Protein AF-A0A167Z6C6-F1 (afdb_monomer_lite)

Organism: NCBI:txid392613

Radius of gyration: 31.46 Å; chains: 1; bounding box: 76×78×88 Å

Sequence (261 aa):
MAAATSSPNNLHLHNVHALATRIVSPSSPRDNHDFSFTPFLSKNYSFGLARDVPVCNAYREGHCPLGPLCPDRHPTPSRIATATSPAIAPSSTHGTLVCKHYLKGLCKKGIKCEYLHEYNLRRMPECQSFARSNYCANGDECLYQHIPFDAKIPPCEHYERGFCPLGPNCAKKHVRKTLCPFYLAGFCPEGPKCTKAHPRFPPDEKMERPRKKSEKTEEEREAELARIREEQEKEKERERQWRSQNRRGGDFVKRFGPRKF

Structure (mmCIF, N/CA/C/O backbone):
data_AF-A0A167Z6C6-F1
#
_entry.id   AF-A0A167Z6C6-F1
#
loop_
_atom_site.group_PDB
_atom_site.id
_atom_site.type_symbol
_atom_site.label_atom_id
_atom_site.label_alt_id
_atom_site.label_comp_id
_atom_site.label_asym_id
_atom_site.label_entity_id
_atom_site.label_seq_id
_atom_site.pdbx_PDB_ins_code
_atom_site.Cartn_x
_atom_site.Cartn_y
_atom_site.Cartn_z
_atom_site.occupancy
_atom_site.B_iso_or_equiv
_atom_site.auth_seq_id
_atom_site.auth_comp_id
_atom_site.auth_asym_id
_atom_site.auth_atom_id
_atom_site.pdbx_PDB_model_num
ATOM 1 N N . MET A 1 1 ? -48.348 -64.769 -3.344 1.00 40.09 1 MET A N 1
ATOM 2 C CA . MET A 1 1 ? -47.469 -63.635 -3.702 1.00 40.09 1 MET A CA 1
ATOM 3 C C . MET A 1 1 ? -47.142 -62.901 -2.414 1.00 40.09 1 MET A C 1
ATOM 5 O O . MET A 1 1 ? -48.064 -62.497 -1.720 1.00 40.09 1 MET A O 1
ATOM 9 N N . ALA A 1 2 ? -45.869 -62.899 -2.018 1.00 35.19 2 ALA A N 1
ATOM 10 C CA . ALA A 1 2 ? -45.425 -62.503 -0.685 1.00 35.19 2 ALA A CA 1
ATOM 11 C C . ALA A 1 2 ? -45.505 -60.981 -0.489 1.00 35.19 2 ALA A C 1
ATOM 13 O O . ALA A 1 2 ? -44.872 -60.229 -1.226 1.00 35.19 2 ALA A O 1
ATOM 14 N N . ALA A 1 3 ? -46.269 -60.542 0.513 1.00 32.84 3 ALA A N 1
ATOM 15 C CA . ALA A 1 3 ? -46.248 -59.173 1.008 1.00 32.84 3 ALA A CA 1
ATOM 16 C C . ALA A 1 3 ? -45.138 -59.057 2.063 1.00 32.84 3 ALA A C 1
ATOM 18 O O . ALA A 1 3 ? -45.182 -59.725 3.095 1.00 32.84 3 ALA A O 1
ATOM 19 N N . ALA A 1 4 ? -44.120 -58.245 1.780 1.00 39.22 4 ALA A N 1
ATOM 20 C CA . ALA A 1 4 ? -43.042 -57.956 2.713 1.00 39.22 4 ALA A CA 1
ATOM 21 C C . ALA A 1 4 ? -43.569 -57.072 3.854 1.00 39.22 4 ALA A C 1
ATOM 23 O O . ALA A 1 4 ? -43.951 -55.922 3.645 1.00 39.22 4 ALA A O 1
ATOM 24 N N . THR A 1 5 ? -43.589 -57.613 5.068 1.00 42.22 5 THR A N 1
ATOM 25 C CA . THR A 1 5 ? -43.902 -56.878 6.294 1.00 42.22 5 THR A CA 1
ATOM 26 C C . THR A 1 5 ? -42.686 -56.045 6.704 1.00 42.22 5 THR A C 1
ATOM 28 O O . THR A 1 5 ? -41.688 -56.583 7.186 1.00 42.22 5 THR A O 1
ATOM 31 N N . SER A 1 6 ? -42.739 -54.730 6.498 1.00 42.81 6 SER A N 1
ATOM 32 C CA . SER A 1 6 ? -41.712 -53.792 6.959 1.00 42.81 6 SER A CA 1
ATOM 33 C C . SER A 1 6 ? -41.760 -53.646 8.483 1.00 42.81 6 SER A C 1
ATOM 35 O O . SER A 1 6 ? -42.751 -53.179 9.043 1.00 42.81 6 SER A O 1
ATOM 37 N N . SER A 1 7 ? -40.675 -54.050 9.140 1.00 43.62 7 SER A N 1
ATOM 38 C CA . SER A 1 7 ? -40.482 -53.994 10.591 1.00 43.62 7 SER A CA 1
ATOM 39 C C . SER A 1 7 ? -40.283 -52.539 11.079 1.00 43.62 7 SER A C 1
ATOM 41 O O . SER A 1 7 ? -39.507 -51.807 10.460 1.00 43.62 7 SER A O 1
ATOM 43 N N . PRO A 1 8 ? -40.924 -52.086 12.176 1.00 46.22 8 PRO A N 1
ATOM 44 C CA . PRO A 1 8 ? -40.985 -50.666 12.564 1.00 46.22 8 PRO A CA 1
ATOM 45 C C . PRO A 1 8 ? -39.711 -50.100 13.231 1.00 46.22 8 PRO A C 1
ATOM 47 O O . PRO A 1 8 ? -39.672 -48.925 13.590 1.00 46.22 8 PRO A O 1
ATOM 50 N N . ASN A 1 9 ? -38.639 -50.885 13.371 1.00 47.09 9 ASN A N 1
ATOM 51 C CA . ASN A 1 9 ? -37.475 -50.515 14.194 1.00 47.09 9 ASN A CA 1
ATOM 52 C C . ASN A 1 9 ? -36.357 -49.726 13.479 1.00 47.09 9 ASN A C 1
ATOM 54 O O . ASN A 1 9 ? -35.350 -49.403 14.106 1.00 47.09 9 ASN A O 1
ATOM 58 N N . ASN A 1 10 ? -36.500 -49.375 12.195 1.00 46.00 10 ASN A N 1
ATOM 59 C CA . ASN A 1 10 ? -35.423 -48.715 11.433 1.00 46.00 10 ASN A CA 1
ATOM 60 C C . ASN A 1 10 ? -35.426 -47.172 11.506 1.00 46.00 10 ASN A C 1
ATOM 62 O O . ASN A 1 10 ? -34.444 -46.527 11.151 1.00 46.00 10 ASN A O 1
ATOM 66 N N . LEU A 1 11 ? -36.495 -46.550 12.010 1.00 47.31 11 LEU A N 1
ATOM 67 C CA . LEU A 1 11 ? -36.613 -45.083 12.062 1.00 47.31 11 LEU A CA 1
ATOM 68 C C . LEU A 1 11 ? -35.750 -44.434 13.161 1.00 47.31 11 LEU A C 1
ATOM 70 O O . LEU A 1 11 ? -35.365 -43.274 13.032 1.00 47.31 11 LEU A O 1
ATOM 74 N N . HIS A 1 12 ? -35.411 -45.166 14.226 1.00 50.81 12 HIS A N 1
ATOM 75 C CA . HIS A 1 12 ? -34.633 -44.621 15.346 1.00 50.81 12 HIS A CA 1
ATOM 76 C C . HIS A 1 12 ? -33.121 -44.563 15.059 1.00 50.81 12 HIS A C 1
ATOM 78 O O . HIS A 1 12 ? -32.469 -43.582 15.405 1.00 50.81 12 HIS A O 1
ATOM 84 N N . LEU A 1 13 ? -32.560 -45.567 14.377 1.00 50.66 13 LEU A N 1
ATOM 85 C CA . LEU A 1 13 ? -31.118 -45.658 14.089 1.00 50.66 13 LEU A CA 1
ATOM 86 C C . LEU A 1 13 ? -30.650 -44.661 13.016 1.00 50.66 13 LEU A C 1
ATOM 88 O O . LEU A 1 13 ? -29.586 -44.056 13.162 1.00 50.66 13 LEU A O 1
ATOM 92 N N . HIS A 1 14 ? -31.467 -44.413 11.986 1.00 56.22 14 HIS A N 1
ATOM 93 C CA . HIS A 1 14 ? -31.197 -43.372 10.985 1.00 56.22 14 HIS A CA 1
ATOM 94 C C . HIS A 1 14 ? -31.124 -41.967 11.597 1.00 56.22 14 HIS A C 1
ATOM 96 O O . HIS A 1 14 ? -30.369 -41.118 11.122 1.00 56.22 14 HIS A O 1
ATOM 102 N N . ASN A 1 15 ? -31.866 -41.738 12.680 1.00 66.38 15 ASN A N 1
ATOM 103 C CA . ASN A 1 15 ? -31.930 -40.450 13.352 1.00 66.38 15 ASN A CA 1
ATOM 104 C C . ASN A 1 15 ? -30.645 -40.164 14.147 1.00 66.38 15 ASN A C 1
ATOM 106 O O . ASN A 1 15 ? -30.116 -39.061 14.080 1.00 66.38 15 ASN A O 1
ATOM 110 N N . VAL A 1 16 ? -30.070 -41.174 14.811 1.00 75.50 16 VAL A N 1
ATOM 111 C CA . VAL A 1 16 ? -28.818 -41.022 15.578 1.00 75.50 16 VAL A CA 1
ATOM 112 C C . VAL A 1 16 ? -27.623 -40.758 14.661 1.00 75.50 16 VAL A C 1
ATOM 114 O O . VAL A 1 16 ? -26.806 -39.889 14.957 1.00 75.50 16 VAL A O 1
ATOM 117 N N . HIS A 1 17 ? -27.533 -41.453 13.521 1.00 75.31 17 HIS A N 1
ATOM 118 C CA . HIS A 1 17 ? -26.457 -41.225 12.551 1.00 75.31 17 HIS A CA 1
ATOM 119 C C . HIS A 1 17 ? -26.558 -39.839 11.897 1.00 75.31 17 HIS A C 1
ATOM 121 O O . HIS A 1 17 ? -25.546 -39.158 11.743 1.00 75.31 17 HIS A O 1
ATOM 127 N N . ALA A 1 18 ? -27.773 -39.389 11.562 1.00 73.06 18 ALA A N 1
ATOM 128 C CA . ALA A 1 18 ? -28.014 -38.038 11.057 1.00 73.06 18 ALA A CA 1
ATOM 129 C C . ALA A 1 18 ? -27.709 -36.956 12.109 1.00 73.06 18 ALA A C 1
ATOM 131 O O . ALA A 1 18 ? -27.146 -35.915 11.779 1.00 73.06 18 ALA A O 1
ATOM 132 N N . LEU A 1 19 ? -28.024 -37.201 13.385 1.00 72.12 19 LEU A N 1
ATOM 133 C CA . LEU A 1 19 ? -27.680 -36.289 14.477 1.00 72.12 19 LEU A CA 1
ATOM 134 C C . LEU A 1 19 ? -26.163 -36.220 14.689 1.00 72.12 19 LEU A C 1
ATOM 136 O O . LEU A 1 19 ? -25.606 -35.136 14.834 1.00 72.12 19 LEU A O 1
ATOM 140 N N . ALA A 1 20 ? -25.485 -37.369 14.675 1.00 76.00 20 ALA A N 1
ATOM 141 C CA . ALA A 1 20 ? -24.040 -37.457 14.843 1.00 76.00 20 ALA A CA 1
ATOM 142 C C . ALA A 1 20 ? -23.297 -36.750 13.701 1.00 76.00 20 ALA A C 1
ATOM 144 O O . ALA A 1 20 ? -22.381 -35.970 13.959 1.00 76.00 20 ALA A O 1
ATOM 145 N N . THR A 1 21 ? -23.725 -36.929 12.446 1.00 75.19 21 THR A N 1
ATOM 146 C CA . THR A 1 21 ? -23.164 -36.168 11.320 1.00 75.19 21 THR A CA 1
ATOM 147 C C . THR A 1 21 ? -23.462 -34.676 11.447 1.00 75.19 21 THR A C 1
ATOM 149 O O . THR A 1 21 ? -22.575 -33.874 11.168 1.00 75.19 21 THR A O 1
ATOM 152 N N . ARG A 1 22 ? -24.632 -34.273 11.958 1.00 69.56 22 ARG A N 1
ATOM 153 C CA . ARG A 1 22 ? -24.951 -32.864 12.258 1.00 69.56 22 ARG A CA 1
ATOM 154 C C . ARG A 1 22 ? -24.025 -32.244 13.310 1.00 69.56 22 ARG A C 1
ATOM 156 O O . ARG A 1 22 ? -23.626 -31.092 13.169 1.00 69.56 22 ARG A O 1
ATOM 163 N N . ILE A 1 23 ? -23.680 -33.008 14.347 1.00 71.06 23 ILE A N 1
ATOM 164 C CA . ILE A 1 23 ? -22.813 -32.573 15.452 1.00 71.06 23 ILE A CA 1
ATOM 165 C C . ILE A 1 23 ? -21.349 -32.468 15.002 1.00 71.06 23 ILE A C 1
ATOM 167 O O . ILE A 1 23 ? -20.661 -31.513 15.361 1.00 71.06 23 ILE A O 1
ATOM 171 N N . VAL A 1 24 ? -20.873 -33.433 14.212 1.00 81.00 24 VAL A N 1
ATOM 172 C CA . VAL A 1 24 ? -19.459 -33.532 13.815 1.00 81.00 24 VAL A CA 1
ATOM 173 C C . VAL A 1 24 ? -19.128 -32.654 12.600 1.00 81.00 24 VAL A C 1
ATOM 175 O O . VAL A 1 24 ? -17.993 -32.202 12.467 1.00 81.00 24 VAL A O 1
ATOM 178 N N . SER A 1 25 ? -20.097 -32.366 11.724 1.00 75.50 25 SER A N 1
ATOM 179 C CA . SER A 1 25 ? -19.852 -31.626 10.476 1.00 75.50 25 SER A CA 1
ATOM 180 C C . SER A 1 25 ? -19.812 -30.104 10.693 1.00 75.50 25 SER A C 1
ATOM 182 O O . SER A 1 25 ? -20.847 -29.507 10.999 1.00 75.50 25 SER A O 1
ATOM 184 N N . PRO A 1 26 ? -18.687 -29.413 10.412 1.00 61.84 26 PRO A N 1
ATOM 185 C CA . PRO A 1 26 ? -18.608 -27.946 10.479 1.00 61.84 26 PRO A CA 1
ATOM 186 C C . PRO A 1 26 ? -19.532 -27.235 9.472 1.00 61.84 26 PRO A C 1
ATOM 188 O O . PRO A 1 26 ? -19.875 -26.065 9.649 1.00 61.84 26 PRO A O 1
ATOM 191 N N . SER A 1 27 ? -19.913 -27.941 8.403 1.00 58.53 27 SER A N 1
ATOM 192 C CA . SER A 1 27 ? -20.727 -27.463 7.282 1.00 58.53 27 SER A CA 1
ATOM 193 C C . SER A 1 27 ? -22.230 -27.663 7.466 1.00 58.53 27 SER A C 1
ATOM 195 O O . SER A 1 27 ? -23.001 -27.085 6.699 1.00 58.53 27 SER A O 1
ATOM 197 N N . SER A 1 28 ? -22.665 -28.428 8.474 1.00 61.94 28 SER A N 1
ATOM 198 C CA . SER A 1 28 ? -24.091 -28.551 8.771 1.00 61.94 28 SER A CA 1
ATOM 199 C C . SER A 1 28 ? -24.672 -27.164 9.079 1.00 61.94 28 SER A C 1
ATOM 201 O O . SER A 1 28 ? -24.006 -26.366 9.759 1.00 61.94 28 SER A O 1
ATOM 203 N N . PRO A 1 29 ? -25.898 -26.841 8.621 1.00 60.38 29 PRO A N 1
ATOM 204 C CA . PRO A 1 29 ? -26.663 -25.747 9.199 1.00 60.38 29 PRO A CA 1
ATOM 205 C C . PRO A 1 29 ? -26.707 -26.002 10.706 1.00 60.38 29 PRO A C 1
ATOM 207 O O . PRO A 1 29 ? -27.170 -27.057 11.148 1.00 60.38 29 PRO A O 1
ATOM 210 N N . ARG A 1 30 ? -2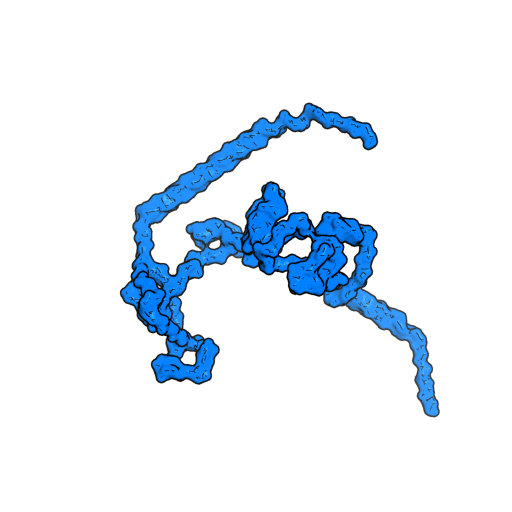6.089 -25.111 11.484 1.00 60.09 30 ARG A N 1
ATOM 211 C CA . ARG A 1 30 ? -26.249 -25.146 12.935 1.00 60.09 30 ARG A CA 1
ATOM 212 C C . ARG A 1 30 ? -27.684 -24.732 13.223 1.00 60.09 30 ARG A C 1
ATOM 214 O O . ARG A 1 30 ? -28.242 -23.948 12.460 1.00 60.09 30 ARG A O 1
ATOM 221 N N . ASP A 1 31 ? -28.280 -25.300 14.263 1.00 61.00 31 ASP A N 1
ATOM 222 C CA . ASP A 1 31 ? -29.630 -24.910 14.652 1.00 61.00 31 ASP A CA 1
ATOM 223 C C . ASP A 1 31 ? -29.676 -23.395 14.887 1.00 61.00 31 ASP A C 1
ATOM 225 O O . ASP A 1 31 ? -28.729 -22.820 15.432 1.00 61.00 31 ASP A O 1
ATOM 229 N N . ASN A 1 32 ? -30.772 -22.761 14.468 1.00 61.59 32 ASN A N 1
ATOM 230 C CA . ASN A 1 32 ? -31.070 -21.376 14.817 1.00 61.59 32 ASN A CA 1
ATOM 231 C C . ASN A 1 32 ? -31.206 -21.303 16.341 1.00 61.59 32 ASN A C 1
ATOM 233 O O . ASN A 1 32 ? -32.249 -21.639 16.903 1.00 61.59 32 ASN A O 1
ATOM 237 N N . HIS A 1 33 ? -30.126 -20.934 17.020 1.00 66.38 33 HIS A N 1
ATOM 238 C CA . HIS A 1 33 ? -30.120 -20.792 18.465 1.00 66.38 33 HIS A CA 1
ATOM 239 C C . HIS A 1 33 ? -30.613 -19.390 18.822 1.00 66.38 33 HIS A C 1
ATOM 241 O O . HIS A 1 33 ? -29.891 -18.407 18.649 1.00 66.38 33 HIS A O 1
ATOM 247 N N . ASP A 1 34 ? -31.839 -19.306 19.337 1.00 71.00 34 ASP A N 1
ATOM 248 C CA . ASP A 1 34 ? -32.356 -18.076 19.927 1.00 71.00 34 ASP A CA 1
ATOM 249 C C . ASP A 1 34 ? -31.874 -17.967 21.377 1.00 71.00 34 ASP A C 1
ATOM 251 O O . ASP A 1 34 ? -32.338 -18.674 22.275 1.00 71.00 34 ASP A O 1
ATOM 255 N N . PHE A 1 35 ? -30.863 -17.132 21.605 1.00 79.94 35 PHE A N 1
ATOM 256 C CA . PHE A 1 35 ? -30.371 -16.870 22.953 1.00 79.94 35 PHE A CA 1
ATOM 257 C C . PHE A 1 35 ? -31.141 -15.711 23.585 1.00 79.94 35 PHE A C 1
ATOM 259 O O . PHE A 1 35 ? -31.354 -14.682 22.958 1.00 79.94 35 PHE A O 1
ATOM 266 N N . SER A 1 36 ? -31.433 -15.801 24.884 1.00 86.12 36 SER A N 1
ATOM 267 C CA . SER A 1 36 ? -32.083 -14.722 25.654 1.00 86.12 36 SER A CA 1
ATOM 268 C C . SER A 1 36 ? -31.370 -13.355 25.543 1.00 86.12 36 SER A C 1
ATOM 270 O O . SER A 1 36 ? -31.993 -12.303 25.665 1.00 86.12 36 SER A O 1
ATOM 272 N N . PHE A 1 37 ? -30.064 -13.346 25.249 1.00 81.31 37 PHE A N 1
ATOM 273 C CA . PHE A 1 37 ? -29.277 -12.125 25.062 1.00 81.31 37 PHE A CA 1
ATOM 274 C C . PHE A 1 37 ? -29.231 -11.611 23.609 1.00 81.31 37 PHE A C 1
ATOM 276 O O . PHE A 1 37 ? -28.723 -10.509 23.388 1.00 81.31 37 PHE A O 1
ATOM 283 N N . THR A 1 38 ? -29.738 -12.349 22.610 1.00 75.69 38 THR A N 1
ATOM 284 C CA . THR A 1 38 ? -29.759 -11.883 21.208 1.00 75.69 38 THR A CA 1
ATOM 285 C C . THR A 1 38 ? -30.510 -10.559 21.038 1.00 75.69 38 THR A C 1
ATOM 287 O O . THR A 1 38 ? -29.957 -9.684 20.363 1.00 75.69 38 THR A O 1
ATOM 290 N N . PRO A 1 39 ? -31.665 -10.302 21.700 1.00 76.69 39 PRO A N 1
ATOM 291 C CA . PRO A 1 39 ? -32.376 -9.033 21.546 1.00 76.69 39 PRO A CA 1
ATOM 292 C C . PRO A 1 39 ? -31.614 -7.869 22.191 1.00 76.69 39 PRO A C 1
ATOM 294 O O . PRO A 1 39 ? -31.733 -6.719 21.776 1.00 76.69 39 PRO A O 1
ATOM 297 N N . PHE A 1 40 ? -30.804 -8.157 23.213 1.00 79.88 40 PHE A N 1
ATOM 298 C CA . PHE A 1 40 ? -29.953 -7.169 23.867 1.00 79.88 40 PHE A CA 1
ATOM 299 C C . PHE A 1 40 ? -28.749 -6.789 22.993 1.00 79.88 40 PHE A C 1
ATOM 301 O O . PHE A 1 40 ? -28.416 -5.607 22.886 1.00 79.88 40 PHE A O 1
ATOM 308 N N . LEU A 1 41 ? -28.111 -7.770 22.342 1.00 73.62 41 LEU A N 1
ATOM 309 C CA . LEU A 1 41 ? -26.975 -7.538 21.444 1.00 73.62 41 LEU A CA 1
ATOM 310 C C . LEU A 1 41 ? -27.378 -6.785 20.174 1.00 73.62 41 LEU A C 1
ATOM 312 O O . LEU A 1 41 ? -26.666 -5.867 19.761 1.00 73.62 41 LEU A O 1
ATOM 316 N N . SER A 1 42 ? -28.524 -7.128 19.585 1.00 70.06 42 SER A N 1
ATOM 317 C CA . SER A 1 42 ? -29.037 -6.437 18.401 1.00 70.06 42 SER A CA 1
ATOM 318 C C . SER A 1 42 ? -29.436 -4.995 18.720 1.00 70.06 42 SER A C 1
ATOM 320 O O . SER A 1 42 ? -29.060 -4.085 17.987 1.00 70.06 42 SER A O 1
ATOM 322 N N . LYS A 1 43 ? -30.111 -4.757 19.853 1.00 70.31 43 LYS A N 1
ATOM 323 C CA . LYS A 1 43 ? -30.588 -3.423 20.241 1.00 70.31 43 LYS A CA 1
ATOM 324 C C . LYS A 1 43 ? -29.472 -2.461 20.657 1.00 70.31 43 LYS A C 1
ATOM 326 O O . LYS A 1 43 ? -29.554 -1.279 20.338 1.00 70.31 43 LYS A O 1
ATOM 331 N N . ASN A 1 44 ? -28.458 -2.938 21.384 1.00 69.88 44 ASN A N 1
ATOM 332 C CA . ASN A 1 44 ? -27.428 -2.061 21.961 1.00 69.88 44 ASN A CA 1
ATOM 333 C C . ASN A 1 44 ? -26.140 -1.991 21.140 1.00 69.88 44 ASN A C 1
ATOM 335 O O . ASN A 1 44 ? -25.453 -0.971 21.171 1.00 69.88 44 ASN A O 1
ATOM 339 N N . TYR A 1 45 ? -25.792 -3.068 20.435 1.00 66.75 45 TYR A N 1
ATOM 340 C CA . TYR A 1 45 ? -24.514 -3.174 19.731 1.00 66.75 45 TYR A CA 1
ATOM 341 C C . TYR A 1 45 ? -24.673 -3.402 18.222 1.00 66.75 45 TYR A C 1
ATOM 343 O O . TYR A 1 45 ? -23.659 -3.457 17.525 1.00 66.75 45 TYR A O 1
ATOM 351 N N . SER A 1 46 ? -25.907 -3.536 17.714 1.00 65.25 46 SER A N 1
ATOM 352 C CA . SER A 1 46 ? -26.207 -3.879 16.314 1.00 65.25 46 SER A CA 1
ATOM 353 C C . SER A 1 46 ? -25.415 -5.100 15.820 1.00 65.25 46 SER A C 1
ATOM 355 O O . SER A 1 46 ? -25.054 -5.204 14.648 1.00 65.25 46 SER A O 1
ATOM 357 N N . PHE A 1 47 ? -25.111 -6.030 16.732 1.00 63.28 47 PHE A N 1
ATOM 358 C CA . PHE A 1 47 ? -24.407 -7.274 16.436 1.00 63.28 47 PHE A CA 1
ATOM 359 C C . PHE A 1 47 ? -25.434 -8.385 16.211 1.00 63.28 47 PHE A C 1
ATOM 361 O O . PHE A 1 47 ? -26.074 -8.848 17.154 1.00 63.28 47 PHE A O 1
ATOM 368 N N . GLY A 1 48 ? -25.579 -8.818 14.958 1.00 61.88 48 GLY A N 1
ATOM 369 C CA . GLY A 1 48 ? -26.302 -10.038 14.599 1.00 61.88 48 GLY A CA 1
ATOM 370 C C . GLY A 1 48 ? -25.349 -11.227 14.460 1.00 61.88 48 GLY A C 1
ATOM 371 O O . GLY A 1 48 ? -24.211 -11.068 14.009 1.00 61.88 48 GLY A O 1
ATOM 372 N N . LEU A 1 49 ? -25.804 -12.431 14.815 1.00 61.22 49 LEU A N 1
ATOM 373 C CA . LEU A 1 49 ? -25.083 -13.663 14.489 1.00 61.22 49 LEU A CA 1
ATOM 374 C C . LEU A 1 49 ? -25.078 -13.821 12.959 1.00 61.22 49 LEU A C 1
ATOM 376 O O . LEU A 1 49 ? -26.120 -13.816 12.310 1.00 61.22 49 LEU A O 1
ATOM 380 N N . ALA A 1 50 ? -23.886 -13.896 12.364 1.00 55.91 50 ALA A N 1
ATOM 381 C CA . ALA A 1 50 ? -23.645 -13.633 10.940 1.00 55.91 50 ALA A CA 1
ATOM 382 C C . ALA A 1 50 ? -24.246 -14.649 9.941 1.00 55.91 50 ALA A C 1
ATOM 384 O O . ALA A 1 50 ? -23.959 -14.547 8.748 1.00 55.91 50 ALA A O 1
ATOM 385 N N . ARG A 1 51 ? -25.030 -15.631 10.398 1.00 56.38 51 ARG A N 1
ATOM 386 C CA . ARG A 1 51 ? -25.487 -16.764 9.579 1.00 56.38 51 ARG A CA 1
ATOM 387 C C . ARG A 1 51 ? -27.000 -16.786 9.320 1.00 56.38 51 ARG A C 1
ATOM 389 O O . ARG A 1 51 ? -27.394 -17.350 8.306 1.00 56.38 51 ARG A O 1
ATOM 396 N N . ASP A 1 52 ? -27.795 -16.086 10.135 1.00 55.00 52 ASP A N 1
ATOM 397 C CA . ASP A 1 52 ? -29.265 -16.222 10.123 1.00 55.00 52 ASP A CA 1
ATOM 398 C C . ASP A 1 52 ? -29.991 -14.969 9.612 1.00 55.00 52 ASP A C 1
ATOM 400 O O . ASP A 1 52 ? -31.193 -14.995 9.363 1.00 55.00 52 ASP A O 1
ATOM 404 N N . VAL A 1 53 ? -29.263 -13.864 9.427 1.00 62.09 53 VAL A N 1
ATOM 405 C CA . VAL A 1 53 ? -29.850 -12.576 9.055 1.00 62.09 53 VAL A CA 1
ATOM 406 C C . VAL A 1 53 ? -29.530 -12.254 7.589 1.00 62.09 53 VAL A C 1
ATOM 408 O O . VAL A 1 53 ? -28.357 -12.012 7.265 1.00 62.09 53 VAL A O 1
ATOM 411 N N . PRO A 1 54 ? -30.532 -12.238 6.685 1.00 70.50 54 PRO A N 1
ATOM 412 C CA . PRO A 1 54 ? -30.320 -11.898 5.286 1.00 70.50 54 PRO A CA 1
ATOM 413 C C . PRO A 1 54 ? -29.794 -10.467 5.146 1.00 70.50 54 PRO A C 1
ATOM 415 O O . PRO A 1 54 ? -29.987 -9.602 6.002 1.00 70.50 54 PRO A O 1
ATOM 418 N N . VAL A 1 55 ? -29.082 -10.216 4.048 1.00 73.31 55 VAL A N 1
ATOM 419 C CA . VAL A 1 55 ? -28.621 -8.867 3.723 1.00 73.31 55 VAL A CA 1
ATOM 420 C C . VAL A 1 55 ? -29.835 -7.992 3.429 1.00 73.31 55 VAL A C 1
ATOM 422 O O . VAL A 1 55 ? -30.619 -8.328 2.544 1.00 73.31 55 VAL A O 1
ATOM 425 N N . CYS A 1 56 ? -29.959 -6.863 4.128 1.00 78.56 56 CYS A N 1
ATOM 426 C CA . CYS A 1 56 ? -31.063 -5.927 3.932 1.00 78.56 56 CYS A CA 1
ATOM 427 C C . CYS A 1 56 ? -31.134 -5.484 2.465 1.00 78.56 56 CYS A C 1
ATOM 429 O O . CYS A 1 56 ? -30.185 -4.891 1.939 1.00 78.56 56 CYS A O 1
ATOM 431 N N . ASN A 1 57 ? -32.269 -5.739 1.811 1.00 82.31 57 ASN A N 1
ATOM 432 C CA . ASN A 1 57 ? -32.486 -5.360 0.414 1.00 82.31 57 ASN A CA 1
ATOM 433 C C . ASN A 1 57 ? -32.455 -3.831 0.233 1.00 82.31 57 ASN A C 1
ATOM 435 O O . ASN A 1 57 ? -31.774 -3.345 -0.665 1.00 82.31 57 ASN A O 1
ATOM 439 N N . ALA A 1 58 ? -33.084 -3.073 1.139 1.00 79.19 58 ALA A N 1
ATOM 440 C CA . ALA A 1 58 ? -33.091 -1.607 1.096 1.00 79.19 58 ALA A CA 1
ATOM 441 C C . ALA A 1 58 ? -31.686 -1.007 1.294 1.00 79.19 58 ALA A C 1
ATOM 443 O O . ALA A 1 58 ? -31.298 -0.043 0.638 1.00 79.19 58 ALA A O 1
ATOM 444 N N . TYR A 1 59 ? -30.870 -1.614 2.161 1.00 73.56 59 TYR A N 1
ATOM 445 C CA . TYR A 1 59 ? -29.479 -1.195 2.331 1.00 73.56 59 TYR A CA 1
ATOM 446 C C . TYR A 1 59 ? -28.607 -1.562 1.127 1.00 73.56 59 TYR A C 1
ATOM 448 O O . TYR A 1 59 ? -27.737 -0.783 0.744 1.00 73.56 59 TYR A O 1
ATOM 456 N N . ARG A 1 60 ? -28.851 -2.721 0.498 1.00 78.19 60 ARG A N 1
ATOM 457 C CA . ARG A 1 60 ? -28.197 -3.107 -0.762 1.00 78.19 60 ARG A CA 1
ATOM 458 C C . ARG A 1 60 ? -28.489 -2.100 -1.879 1.00 78.19 60 ARG A C 1
ATOM 460 O O . ARG A 1 60 ? -27.615 -1.851 -2.701 1.00 78.19 60 ARG A O 1
ATOM 467 N N . GLU A 1 61 ? -29.685 -1.522 -1.884 1.00 80.25 61 GLU A N 1
ATOM 468 C CA . GLU A 1 61 ? -30.117 -0.487 -2.832 1.00 80.25 61 GLU A CA 1
ATOM 469 C C . GLU A 1 61 ? -29.586 0.919 -2.487 1.00 80.25 61 GLU A C 1
ATOM 471 O O . GLU A 1 61 ? -29.666 1.824 -3.314 1.00 80.25 61 GLU A O 1
ATOM 476 N N . GLY A 1 62 ? -28.954 1.092 -1.319 1.00 72.12 62 GLY A N 1
ATOM 477 C CA . GLY A 1 62 ? -28.126 2.257 -0.988 1.00 72.12 62 GLY A CA 1
ATOM 478 C C . GLY A 1 62 ? -28.496 2.970 0.311 1.00 72.12 62 GLY A C 1
ATOM 479 O O . GLY A 1 62 ? -27.640 3.634 0.897 1.00 72.12 62 GLY A O 1
ATOM 480 N N . HIS A 1 63 ? -29.727 2.824 0.808 1.00 80.12 63 HIS A N 1
ATOM 481 C CA . HIS A 1 63 ? -30.136 3.435 2.072 1.00 80.12 63 HIS A CA 1
ATOM 482 C C . HIS A 1 63 ? -31.286 2.671 2.727 1.00 80.12 63 HIS A C 1
ATOM 484 O O . HIS A 1 63 ? -32.342 2.471 2.136 1.00 80.12 63 HIS A O 1
ATOM 490 N N . CYS A 1 64 ? -31.094 2.291 3.989 1.00 79.25 64 CYS A N 1
ATOM 491 C CA . CYS A 1 64 ? -32.141 1.685 4.799 1.00 79.25 64 CYS A CA 1
ATOM 492 C C . CYS A 1 64 ? -32.678 2.719 5.804 1.00 79.25 64 CYS A C 1
ATOM 494 O O . CYS A 1 64 ? -31.888 3.218 6.613 1.00 79.25 64 CYS A O 1
ATOM 496 N N . PRO A 1 65 ? -33.995 3.005 5.814 1.00 80.75 65 PRO A N 1
ATOM 497 C CA . PRO A 1 65 ? -34.601 3.980 6.727 1.00 80.75 65 PRO A CA 1
ATOM 498 C C . PRO A 1 65 ? -34.530 3.545 8.200 1.00 80.75 65 PRO A C 1
ATOM 500 O O . PRO A 1 65 ? -34.612 4.379 9.095 1.00 80.75 65 PRO A O 1
ATOM 503 N N . LEU A 1 66 ? -34.337 2.245 8.460 1.00 74.94 66 LEU A N 1
ATOM 504 C CA . LEU A 1 66 ? -34.174 1.685 9.806 1.00 74.94 66 LEU A CA 1
ATOM 505 C C . LEU A 1 66 ? -32.735 1.821 10.340 1.00 74.94 66 LEU A C 1
ATOM 507 O O . LEU A 1 66 ? -32.491 1.585 11.524 1.00 74.94 66 LEU A O 1
ATOM 511 N N . GLY A 1 67 ? -31.772 2.209 9.494 1.00 66.94 67 GLY A N 1
ATOM 512 C CA . GLY A 1 67 ? -30.390 2.454 9.908 1.00 66.94 67 GLY A CA 1
ATOM 513 C C . GLY A 1 67 ? -29.760 1.263 10.658 1.00 66.94 67 GLY A C 1
ATOM 514 O O . GLY A 1 67 ? -29.983 0.117 10.278 1.00 66.94 67 GLY A O 1
ATOM 515 N N . PRO A 1 68 ? -28.971 1.482 11.724 1.00 62.25 68 PRO A N 1
ATOM 516 C CA . PRO A 1 68 ? -28.328 0.398 12.480 1.00 62.25 68 PRO A CA 1
ATOM 517 C C . PRO A 1 68 ? -29.301 -0.426 13.341 1.00 62.25 68 PRO A C 1
ATOM 519 O O . PRO A 1 68 ? -28.881 -1.397 13.965 1.00 62.25 68 PRO A O 1
ATOM 522 N N . LEU A 1 69 ? -30.580 -0.045 13.392 1.00 67.25 69 LEU A N 1
ATOM 523 C CA . LEU A 1 69 ? -31.644 -0.793 14.064 1.00 67.25 69 LEU A CA 1
ATOM 524 C C . LEU A 1 69 ? -32.381 -1.726 13.095 1.00 67.25 69 LEU A C 1
ATOM 526 O O . LEU A 1 69 ? -33.381 -2.336 13.471 1.00 67.25 69 LEU A O 1
ATOM 530 N N . CYS A 1 70 ? -31.925 -1.819 11.840 1.00 71.19 70 CYS A N 1
ATOM 531 C CA . CYS A 1 70 ? -32.504 -2.741 10.880 1.00 71.19 70 CYS A CA 1
ATOM 532 C C . CYS A 1 70 ? -32.341 -4.188 11.381 1.00 71.19 70 CYS A C 1
ATOM 534 O O . CYS A 1 70 ? -31.233 -4.568 11.769 1.00 71.19 70 CYS A O 1
ATOM 536 N N . PRO A 1 71 ? -33.422 -4.993 11.380 1.00 72.44 71 PRO A N 1
ATOM 537 C CA . PRO A 1 71 ? -33.343 -6.406 11.738 1.00 72.44 71 PRO A CA 1
ATOM 538 C C . PRO A 1 71 ? -32.489 -7.192 10.740 1.00 72.44 71 PRO A C 1
ATOM 540 O O . PRO A 1 71 ? -31.878 -8.182 11.127 1.00 72.44 71 PRO A O 1
ATOM 543 N N . ASP A 1 72 ? -32.422 -6.728 9.489 1.00 74.12 72 ASP A N 1
ATOM 544 C CA . ASP A 1 72 ? -31.613 -7.313 8.431 1.00 74.12 72 ASP A CA 1
ATOM 545 C C . ASP A 1 72 ? -30.170 -6.795 8.458 1.00 74.12 72 ASP A C 1
ATOM 547 O O . ASP A 1 72 ? -29.874 -5.652 8.820 1.00 74.12 72 ASP A O 1
ATOM 551 N N . ARG A 1 73 ? -29.233 -7.625 8.000 1.00 72.50 73 ARG A N 1
ATOM 552 C CA . ARG A 1 73 ? -27.809 -7.320 8.077 1.00 72.50 73 ARG A CA 1
ATOM 553 C C . ARG A 1 73 ? -27.447 -6.277 7.030 1.00 72.50 73 ARG A C 1
ATOM 555 O O . ARG A 1 73 ? -27.599 -6.498 5.831 1.00 72.50 73 ARG A O 1
ATOM 562 N N . HIS A 1 74 ? -26.860 -5.173 7.470 1.00 71.56 74 HIS A N 1
ATOM 563 C CA . HIS A 1 74 ? -26.175 -4.228 6.595 1.00 71.56 74 HIS A CA 1
ATOM 564 C C . HIS A 1 74 ? -24.741 -4.739 6.386 1.00 71.56 74 HIS A C 1
ATOM 566 O O . HIS A 1 74 ? -23.966 -4.757 7.345 1.00 71.56 74 HIS A O 1
ATOM 572 N N . PRO A 1 75 ? -24.357 -5.232 5.189 1.00 64.06 75 PRO A N 1
ATOM 573 C CA . PRO A 1 75 ? -22.983 -5.627 4.927 1.00 64.06 75 PRO A CA 1
ATOM 574 C C . PRO A 1 75 ? -22.152 -4.366 5.063 1.00 64.06 75 PRO A C 1
ATOM 576 O O . PRO A 1 75 ? -22.385 -3.427 4.311 1.00 64.06 75 PRO A O 1
ATOM 579 N N . THR A 1 76 ? -21.222 -4.333 6.016 1.00 55.72 76 THR A N 1
ATOM 580 C CA . THR A 1 76 ? -20.298 -3.215 6.190 1.00 55.72 76 THR A CA 1
ATOM 581 C C . THR A 1 76 ? -19.606 -2.988 4.851 1.00 55.72 76 THR A C 1
ATOM 583 O O . THR A 1 76 ? -18.794 -3.827 4.439 1.00 55.72 76 THR A O 1
ATOM 586 N N . PRO A 1 77 ? -19.950 -1.927 4.103 1.00 45.75 77 PRO A N 1
ATOM 587 C CA . PRO A 1 77 ? -19.377 -1.776 2.794 1.00 45.75 77 PRO A CA 1
ATOM 588 C C . PRO A 1 77 ? -17.950 -1.309 3.026 1.00 45.75 77 PRO A C 1
ATOM 590 O O . PRO A 1 77 ? -17.704 -0.204 3.499 1.00 45.75 77 PRO A O 1
ATOM 593 N N . SER A 1 78 ? -16.975 -2.121 2.622 1.00 47.03 78 SER A N 1
ATOM 594 C CA . SER A 1 78 ? -15.567 -1.714 2.597 1.00 47.03 78 SER A CA 1
ATOM 595 C C . SER A 1 78 ? -15.289 -0.552 1.616 1.00 47.03 78 SER A C 1
ATOM 597 O O . SER A 1 78 ? -14.121 -0.224 1.389 1.00 47.03 78 SER A O 1
ATOM 599 N N . ARG A 1 79 ? -16.344 0.027 1.016 1.00 46.34 79 ARG A N 1
ATOM 600 C CA . ARG A 1 79 ? -16.392 1.204 0.144 1.00 46.34 79 ARG A CA 1
ATOM 601 C C . ARG A 1 79 ? -17.771 1.887 0.213 1.00 46.34 79 ARG A C 1
ATOM 603 O O . ARG A 1 79 ? -18.594 1.604 -0.642 1.00 46.34 79 ARG A O 1
ATOM 610 N N . ILE A 1 80 ? -18.015 2.811 1.142 1.00 44.84 80 ILE A N 1
ATOM 611 C CA . ILE A 1 80 ? -18.876 3.984 0.876 1.00 44.84 80 ILE A CA 1
ATOM 612 C C . ILE A 1 80 ? -18.256 5.175 1.615 1.00 44.84 80 ILE A C 1
ATOM 614 O O . ILE A 1 80 ? -18.125 5.164 2.837 1.00 44.84 80 ILE A O 1
ATOM 618 N N . ALA A 1 81 ? -17.820 6.165 0.837 1.00 40.00 81 ALA A N 1
ATOM 619 C CA . ALA A 1 81 ? -17.141 7.385 1.271 1.00 40.00 81 ALA A CA 1
ATOM 620 C C . ALA A 1 81 ? -18.112 8.555 1.530 1.00 40.00 81 ALA A C 1
ATOM 622 O O . ALA A 1 81 ? -17.686 9.699 1.631 1.00 40.00 81 ALA A O 1
ATOM 623 N N . THR A 1 82 ? -19.416 8.307 1.615 1.00 40.41 82 THR A N 1
ATOM 624 C CA . THR A 1 82 ? -20.426 9.372 1.659 1.00 40.41 82 THR A CA 1
ATOM 625 C C . THR A 1 82 ? -21.648 8.921 2.451 1.00 40.41 82 THR A C 1
ATOM 627 O O . THR A 1 82 ? -22.653 8.509 1.881 1.00 40.41 82 THR A O 1
ATOM 630 N N . ALA A 1 83 ? -21.572 8.973 3.778 1.00 38.72 83 ALA A N 1
ATOM 631 C CA . ALA A 1 83 ? -22.766 9.006 4.614 1.00 38.72 83 ALA A CA 1
ATOM 632 C C . ALA A 1 83 ? -22.467 9.838 5.862 1.00 38.72 83 ALA A C 1
ATOM 634 O O . ALA A 1 83 ? -21.778 9.402 6.778 1.00 38.72 83 ALA A O 1
ATOM 635 N N . THR A 1 84 ? -22.998 11.053 5.883 1.00 39.09 84 THR A N 1
ATOM 636 C CA . THR A 1 84 ? -22.894 12.049 6.957 1.00 39.09 84 THR A CA 1
ATOM 637 C C . THR A 1 84 ? -23.756 11.685 8.180 1.00 39.09 84 THR A C 1
ATOM 639 O O . THR A 1 84 ? -24.275 12.566 8.858 1.00 39.09 84 THR A O 1
ATOM 642 N N . SER A 1 85 ? -23.941 10.392 8.471 1.00 45.53 85 SER A N 1
ATOM 643 C CA . SER A 1 85 ? -24.896 9.920 9.484 1.00 45.53 85 SER A CA 1
ATOM 644 C C . SER A 1 85 ? -24.172 9.376 10.722 1.00 45.53 85 SER A C 1
ATOM 646 O O . SER A 1 85 ? -23.410 8.412 10.604 1.00 45.53 85 SER A O 1
ATOM 648 N N . PRO A 1 86 ? -24.416 9.926 11.926 1.00 40.44 86 PRO A N 1
ATOM 649 C CA . PRO A 1 86 ? -23.808 9.461 13.164 1.00 40.44 86 PRO A CA 1
ATOM 650 C C . PRO A 1 86 ? -24.648 8.314 13.733 1.00 40.44 86 PRO A C 1
ATOM 652 O O . PRO A 1 86 ? -25.467 8.520 14.621 1.00 40.44 86 PRO A O 1
ATOM 655 N N . ALA A 1 87 ? -24.496 7.100 13.208 1.00 39.34 87 ALA A N 1
ATOM 656 C CA . ALA A 1 87 ? -25.241 5.956 13.730 1.00 39.34 87 ALA A CA 1
ATOM 657 C C . ALA A 1 87 ? -24.413 4.663 13.660 1.00 39.34 87 ALA A C 1
ATOM 659 O O . ALA A 1 87 ? -24.489 3.895 12.709 1.00 39.34 87 ALA A O 1
ATOM 660 N N . ILE A 1 88 ? -23.571 4.497 14.685 1.00 44.81 88 ILE A N 1
ATOM 661 C CA . ILE A 1 88 ? -23.257 3.242 15.391 1.00 44.81 88 ILE A CA 1
ATOM 662 C C . ILE A 1 88 ? -23.203 1.997 14.481 1.00 44.81 88 ILE A C 1
ATOM 664 O O . ILE A 1 88 ? -24.023 1.093 14.567 1.00 44.81 88 ILE A O 1
ATOM 668 N N . ALA A 1 89 ? -22.176 1.928 13.635 1.00 45.28 89 ALA A N 1
ATOM 669 C CA . ALA A 1 89 ? -21.569 0.656 13.256 1.00 45.28 89 ALA A CA 1
ATOM 670 C C . ALA A 1 89 ? -20.172 0.625 13.906 1.00 45.28 89 ALA A C 1
ATOM 672 O O . ALA A 1 89 ? -19.365 1.516 13.626 1.00 45.28 89 ALA A O 1
ATOM 673 N N . PRO A 1 90 ? -19.846 -0.348 14.776 1.00 45.03 90 PRO A N 1
ATOM 674 C CA . PRO A 1 90 ? -18.656 -0.296 15.635 1.00 45.03 90 PRO A CA 1
ATOM 675 C C . PRO A 1 90 ? -17.306 -0.503 14.919 1.00 45.03 90 PRO A C 1
ATOM 677 O O . PRO A 1 90 ? -16.283 -0.623 15.586 1.00 45.03 90 PRO A O 1
ATOM 680 N N . SER A 1 91 ? -17.257 -0.545 13.583 1.00 49.75 91 SER A N 1
ATOM 681 C CA . SER A 1 91 ? -16.026 -0.909 12.859 1.00 49.75 91 SER A CA 1
ATOM 682 C C . SER A 1 91 ? -15.841 -0.237 11.489 1.00 49.75 91 SER A C 1
ATOM 684 O O . SER A 1 91 ? -14.784 -0.357 10.880 1.00 49.75 91 SER A O 1
ATOM 686 N N . SER A 1 92 ? -16.808 0.551 11.007 1.00 55.88 92 SER A N 1
ATOM 687 C CA . SER A 1 92 ? -16.685 1.255 9.721 1.00 55.88 92 SER A CA 1
ATOM 688 C C . SER A 1 92 ? -16.011 2.622 9.884 1.00 55.88 92 SER A C 1
ATOM 690 O O . SER A 1 92 ? -16.541 3.640 9.446 1.00 55.88 92 SER A O 1
ATOM 692 N N . THR A 1 93 ? -14.847 2.691 10.528 1.00 56.19 93 THR A N 1
ATOM 693 C CA . THR A 1 93 ? -13.997 3.872 10.340 1.00 56.19 93 THR A CA 1
ATOM 694 C C . THR A 1 93 ? -13.486 3.813 8.901 1.00 56.19 93 THR A C 1
ATOM 696 O O . THR A 1 93 ? -12.818 2.858 8.514 1.00 56.19 93 THR A O 1
ATOM 699 N N . HIS A 1 94 ? -13.886 4.778 8.073 1.00 59.22 94 HIS A N 1
ATOM 700 C CA . HIS A 1 94 ? -13.794 4.767 6.603 1.00 59.22 94 HIS A CA 1
ATOM 701 C C . HIS A 1 94 ? -12.354 4.870 6.033 1.00 59.22 94 HIS A C 1
ATOM 703 O O . HIS A 1 94 ? -12.131 5.486 4.993 1.00 59.22 94 HIS A O 1
ATOM 709 N N . GLY A 1 95 ? -11.364 4.270 6.697 1.00 64.75 95 GLY A N 1
ATOM 710 C CA . GLY A 1 95 ? -9.957 4.273 6.308 1.00 64.75 95 GLY A CA 1
ATOM 711 C C . GLY A 1 95 ? -9.572 3.111 5.389 1.00 64.75 95 GLY A C 1
ATOM 712 O O . GLY A 1 95 ? -10.096 1.998 5.477 1.00 64.75 95 GLY A O 1
ATOM 713 N N . THR A 1 96 ? -8.598 3.353 4.512 1.00 81.81 96 THR A N 1
ATOM 714 C CA . THR A 1 96 ? -7.984 2.318 3.663 1.00 81.81 96 THR A CA 1
ATOM 715 C C . THR A 1 96 ? -7.039 1.403 4.441 1.00 81.81 96 THR A C 1
ATOM 717 O O . THR A 1 96 ? -6.876 0.246 4.057 1.00 81.81 96 THR A O 1
ATOM 720 N N . LEU A 1 97 ? -6.451 1.905 5.533 1.00 88.88 97 LEU A N 1
ATOM 721 C CA . LEU A 1 97 ? -5.449 1.221 6.350 1.00 88.88 97 LEU A CA 1
ATOM 722 C C . LEU A 1 97 ? -5.911 1.035 7.796 1.00 88.88 97 LEU A C 1
ATOM 724 O O . LEU A 1 97 ? -6.596 1.892 8.359 1.00 88.88 97 LEU A O 1
ATOM 728 N N . VAL A 1 98 ? -5.476 -0.065 8.409 1.00 90.38 98 VAL A N 1
ATOM 729 C CA . VAL A 1 98 ? -5.737 -0.394 9.816 1.00 90.38 98 VAL A CA 1
ATOM 730 C C . VAL A 1 98 ? -5.017 0.572 10.757 1.00 90.38 98 VAL A C 1
ATOM 732 O O . VAL A 1 98 ? -3.846 0.913 10.582 1.00 90.38 98 VAL A O 1
ATOM 735 N N . CYS A 1 99 ? -5.720 1.005 11.801 1.00 90.19 99 CYS A N 1
ATOM 736 C CA . CYS A 1 99 ? -5.182 1.888 12.824 1.00 90.19 99 CYS A CA 1
ATOM 737 C C . CYS A 1 99 ? -4.138 1.174 13.697 1.00 90.19 99 CYS A C 1
ATOM 739 O O . CYS A 1 99 ? -4.462 0.273 14.472 1.00 90.19 99 CYS A O 1
ATOM 741 N N . LYS A 1 100 ? -2.892 1.663 13.681 1.00 90.69 100 LYS A N 1
ATOM 742 C CA . LYS A 1 100 ? -1.799 1.153 14.532 1.00 90.69 100 LYS A CA 1
ATOM 743 C C . LYS A 1 100 ? -2.119 1.195 16.036 1.00 90.69 100 LYS A C 1
ATOM 745 O O . LYS A 1 100 ? -1.671 0.333 16.788 1.00 90.69 100 LYS A O 1
ATOM 750 N N . HIS A 1 101 ? -2.872 2.198 16.496 1.00 91.00 101 HIS A N 1
ATOM 751 C CA . HIS A 1 101 ? -3.224 2.351 17.916 1.00 91.00 101 HIS A CA 1
ATOM 752 C C . HIS A 1 101 ? -4.383 1.447 18.344 1.00 91.00 101 HIS A C 1
ATOM 754 O O . HIS A 1 101 ? -4.444 1.047 19.504 1.00 91.00 101 HIS A O 1
ATOM 760 N N . TYR A 1 102 ? -5.286 1.116 17.418 1.00 90.19 102 TYR A N 1
ATOM 761 C CA . TYR A 1 102 ? -6.401 0.200 17.662 1.00 90.19 102 TYR A CA 1
ATOM 762 C C . TYR A 1 102 ? -5.909 -1.224 17.905 1.00 90.19 102 TYR A C 1
ATOM 764 O O . TYR A 1 102 ? -6.338 -1.845 18.869 1.00 90.19 102 TYR A O 1
ATOM 772 N N . LEU A 1 103 ? -4.925 -1.683 17.123 1.00 89.38 103 LEU A N 1
ATOM 773 C CA . LEU A 1 103 ? -4.286 -2.992 17.316 1.00 89.38 103 LEU A CA 1
ATOM 774 C C . LEU A 1 103 ? -3.700 -3.172 18.725 1.00 89.38 103 LEU A C 1
ATOM 776 O O . LEU A 1 103 ? -3.577 -4.291 19.206 1.00 89.38 103 LEU A O 1
ATOM 780 N N . LYS A 1 104 ? -3.344 -2.067 19.390 1.00 89.69 104 LYS A N 1
ATOM 781 C CA . LYS A 1 104 ? -2.817 -2.051 20.761 1.00 89.69 104 LYS A CA 1
ATOM 782 C C . LYS A 1 104 ? -3.882 -1.760 21.827 1.00 89.69 104 LYS A C 1
ATOM 784 O O . LYS A 1 104 ? -3.539 -1.694 22.999 1.00 89.69 104 LYS A O 1
ATOM 789 N N . GLY A 1 105 ? -5.132 -1.495 21.442 1.00 89.69 105 GLY A N 1
ATOM 790 C CA . GLY A 1 105 ? -6.200 -1.070 22.356 1.00 89.69 105 GLY A CA 1
ATOM 791 C C . GLY A 1 105 ? -6.039 0.349 22.923 1.00 89.69 105 GLY A C 1
ATOM 792 O O . GLY A 1 105 ? -6.719 0.710 23.875 1.00 89.69 105 GLY A O 1
ATOM 793 N N . LEU A 1 106 ? -5.152 1.175 22.354 1.00 91.75 106 LEU A N 1
ATOM 794 C CA . LEU A 1 106 ? -4.796 2.507 22.877 1.00 91.75 106 LEU A CA 1
ATOM 795 C C . LEU A 1 106 ? -5.402 3.664 22.066 1.00 91.75 106 LEU A C 1
ATOM 797 O O . LEU A 1 106 ? -5.059 4.832 22.270 1.00 91.75 106 LEU A O 1
ATOM 801 N N . CYS A 1 107 ? -6.271 3.366 21.100 1.00 88.50 107 CYS A N 1
ATOM 802 C CA . CYS A 1 107 ? -6.849 4.389 20.239 1.00 88.50 107 CYS A CA 1
ATOM 803 C C . CYS A 1 107 ? -7.894 5.233 20.984 1.00 88.50 107 CYS A C 1
ATOM 805 O O . CYS A 1 107 ? -9.026 4.807 21.186 1.00 88.50 107 CYS A O 1
ATOM 807 N N . LYS A 1 108 ? -7.537 6.479 21.315 1.00 89.56 108 LYS A N 1
ATOM 808 C CA . LYS A 1 108 ? -8.448 7.449 21.951 1.00 89.56 108 LYS A CA 1
ATOM 809 C C . LYS A 1 108 ? -9.477 8.053 20.989 1.00 89.56 108 LYS A C 1
ATOM 811 O O . LYS A 1 108 ? -10.475 8.604 21.436 1.00 89.56 108 LYS A O 1
ATOM 816 N N . LYS A 1 109 ? -9.236 7.973 19.673 1.00 83.31 109 LYS A N 1
ATOM 817 C CA . LYS A 1 109 ? -10.116 8.569 18.650 1.00 83.31 109 LYS A CA 1
ATOM 818 C C . LYS A 1 109 ? -11.430 7.794 18.471 1.00 83.31 109 LYS A C 1
ATOM 820 O O . LYS A 1 109 ? -12.387 8.358 17.946 1.00 83.31 109 LYS A O 1
ATOM 825 N N . GLY A 1 110 ? -11.495 6.536 18.924 1.00 80.31 110 GLY A N 1
ATOM 826 C CA . GLY A 1 110 ? -12.707 5.715 18.874 1.00 80.31 110 GLY A CA 1
ATOM 827 C C . GLY A 1 110 ? -13.341 5.707 17.480 1.00 80.31 110 GLY A C 1
ATOM 828 O O . GLY A 1 110 ? -12.661 5.475 16.486 1.00 80.31 110 GLY A O 1
ATOM 829 N N . ILE A 1 111 ? -14.631 6.024 17.402 1.00 74.62 111 ILE A N 1
ATOM 830 C CA . ILE A 1 111 ? -15.410 6.038 16.152 1.00 74.62 111 ILE A CA 1
ATOM 831 C C . ILE A 1 111 ? -14.970 7.168 15.199 1.00 74.62 111 ILE A C 1
ATOM 833 O O . ILE A 1 111 ? -15.143 7.065 13.992 1.00 74.62 111 ILE A O 1
ATOM 837 N N . LYS A 1 112 ? -14.349 8.237 15.713 1.00 79.44 112 LYS A N 1
ATOM 838 C CA . LYS A 1 112 ? -13.868 9.377 14.910 1.00 79.44 112 LYS A CA 1
ATOM 839 C C . LYS A 1 112 ? -12.453 9.158 14.359 1.00 79.44 112 LYS A C 1
ATOM 841 O O . LYS A 1 112 ? -11.792 10.111 13.955 1.00 79.44 112 LYS A O 1
ATOM 846 N N . CYS A 1 113 ? -11.930 7.935 14.421 1.00 84.06 113 CYS A N 1
ATOM 847 C CA . CYS A 1 113 ? -10.609 7.638 13.888 1.00 84.06 113 CYS A CA 1
ATOM 848 C C . CYS A 1 113 ? -10.655 7.577 12.357 1.00 84.06 113 CYS A C 1
ATOM 850 O O . CYS A 1 113 ? -11.516 6.922 11.784 1.00 84.06 113 CYS A O 1
ATOM 852 N N . GLU A 1 114 ? -9.698 8.226 11.700 1.00 85.25 114 GLU A N 1
ATOM 853 C CA . GLU A 1 114 ? -9.546 8.205 10.234 1.00 85.25 114 GLU A CA 1
ATOM 854 C C . GLU A 1 114 ? -9.087 6.834 9.710 1.00 85.25 114 GLU A C 1
ATOM 856 O O . GLU A 1 114 ? -9.212 6.532 8.527 1.00 85.25 114 GLU A O 1
ATOM 861 N N . TYR A 1 115 ? -8.545 5.998 10.597 1.00 87.00 115 TYR A N 1
ATOM 862 C CA . TYR A 1 115 ? -7.992 4.688 10.279 1.00 87.00 115 TYR A CA 1
ATOM 863 C C . TYR A 1 115 ? -8.961 3.564 10.653 1.00 87.00 115 TYR A C 1
ATOM 865 O O . TYR A 1 115 ? -9.711 3.677 11.625 1.00 87.00 115 TYR A O 1
ATOM 873 N N . LEU A 1 116 ? -8.887 2.446 9.931 1.00 85.00 116 LEU A N 1
ATOM 874 C CA . LEU A 1 116 ? -9.778 1.298 10.086 1.00 85.00 116 LEU A CA 1
ATOM 875 C C . LEU A 1 116 ? -9.608 0.623 11.462 1.00 85.00 116 LEU A C 1
ATOM 877 O O . LEU A 1 116 ? -8.495 0.284 11.873 1.00 85.00 116 LEU A O 1
ATOM 881 N N . HIS A 1 117 ? -10.717 0.425 12.171 1.00 84.31 117 HIS A N 1
ATOM 882 C CA . HIS A 1 117 ? -10.820 -0.308 13.436 1.00 84.31 117 HIS A CA 1
ATOM 883 C C . HIS A 1 117 ? -11.380 -1.712 13.176 1.00 84.31 117 HIS A C 1
ATOM 885 O O . HIS A 1 117 ? -12.435 -2.101 13.675 1.00 84.31 117 HIS A O 1
ATOM 891 N N . GLU A 1 118 ? -10.660 -2.454 12.341 1.00 82.88 118 GLU A N 1
ATOM 892 C CA . GLU A 1 118 ? -10.936 -3.838 11.970 1.00 82.88 118 GLU A CA 1
ATOM 893 C C . GLU A 1 118 ? -9.595 -4.569 11.866 1.00 82.88 118 GLU A C 1
ATOM 895 O O . GLU A 1 118 ? -8.615 -4.015 11.356 1.00 82.88 118 GLU A O 1
ATOM 900 N N . TYR A 1 119 ? -9.530 -5.810 12.347 1.00 85.62 119 TYR A N 1
ATOM 901 C CA . TYR A 1 119 ? -8.337 -6.634 12.188 1.00 85.62 119 TYR A CA 1
ATOM 902 C C . TYR A 1 119 ? -8.316 -7.254 10.787 1.00 85.62 119 TYR A C 1
ATOM 904 O O . TYR A 1 119 ? -8.847 -8.339 10.559 1.00 85.62 119 TYR A O 1
ATOM 912 N N . ASN A 1 120 ? -7.712 -6.543 9.834 1.00 85.62 120 ASN A N 1
ATOM 913 C CA . ASN A 1 120 ? -7.622 -6.985 8.447 1.00 85.62 120 ASN A CA 1
ATOM 914 C C . ASN A 1 120 ? -6.168 -6.969 7.953 1.00 85.62 120 ASN A C 1
ATOM 916 O O . ASN A 1 120 ? -5.597 -5.909 7.696 1.00 85.62 120 ASN A O 1
ATOM 920 N N . LEU A 1 121 ? -5.577 -8.156 7.783 1.00 86.75 121 LEU A N 1
ATOM 921 C CA . LEU A 1 121 ? -4.171 -8.323 7.386 1.00 86.75 121 LEU A CA 1
ATOM 922 C C . LEU A 1 121 ? -3.850 -7.725 6.007 1.00 86.75 121 LEU A C 1
ATOM 924 O O . LEU A 1 121 ? -2.729 -7.293 5.766 1.00 86.75 121 LEU A O 1
ATOM 928 N N . ARG A 1 122 ? -4.831 -7.648 5.097 1.00 86.44 122 ARG A N 1
ATOM 929 C CA . ARG A 1 122 ? -4.623 -7.093 3.746 1.00 86.44 122 ARG A CA 1
ATOM 930 C C . ARG A 1 122 ? -4.528 -5.572 3.722 1.00 86.44 122 ARG A C 1
ATOM 932 O O . ARG A 1 122 ? -4.039 -5.010 2.751 1.00 86.44 122 ARG A O 1
ATOM 939 N N . ARG A 1 123 ? -5.057 -4.915 4.752 1.00 87.62 123 ARG A N 1
ATOM 940 C CA . ARG A 1 123 ? -5.087 -3.454 4.891 1.00 87.62 123 ARG A CA 1
ATOM 941 C C . ARG A 1 123 ? -4.114 -2.980 5.968 1.00 87.62 123 ARG A C 1
ATOM 943 O O . ARG A 1 123 ? -4.272 -1.887 6.514 1.00 87.62 123 ARG A O 1
ATOM 950 N N . MET A 1 124 ? -3.135 -3.811 6.316 1.00 90.94 124 MET A N 1
ATOM 951 C CA . MET A 1 124 ? -2.137 -3.445 7.305 1.00 90.94 124 MET A CA 1
ATOM 952 C C . MET A 1 124 ? -1.187 -2.383 6.732 1.00 90.94 124 MET A C 1
ATOM 954 O O . MET A 1 124 ? -0.783 -2.502 5.577 1.00 90.94 124 MET A O 1
ATOM 958 N N . PRO A 1 125 ? -0.806 -1.352 7.504 1.00 90.94 125 PRO A N 1
ATOM 959 C CA . PRO A 1 125 ? 0.216 -0.409 7.066 1.00 90.94 125 PRO A CA 1
ATOM 960 C C . PRO A 1 125 ? 1.578 -1.079 6.822 1.00 90.94 125 PRO A C 1
ATOM 962 O O . PRO A 1 125 ? 1.868 -2.169 7.325 1.00 90.94 125 PRO A O 1
ATOM 965 N N . GLU A 1 126 ? 2.427 -0.382 6.067 1.00 90.75 126 GLU A N 1
ATOM 966 C CA . GLU A 1 126 ? 3.798 -0.799 5.766 1.00 90.75 126 GLU A CA 1
ATOM 967 C C . GLU A 1 126 ? 4.661 -0.878 7.035 1.00 90.75 126 GLU A C 1
ATOM 969 O O . GLU A 1 126 ? 4.543 -0.074 7.968 1.00 90.75 126 GLU A O 1
ATOM 974 N N . CYS A 1 127 ? 5.567 -1.852 7.064 1.00 91.56 127 CYS A N 1
ATOM 975 C CA . CYS A 1 127 ? 6.541 -1.994 8.136 1.00 91.56 127 CYS A CA 1
ATOM 976 C C . CYS A 1 127 ? 7.616 -0.907 8.029 1.00 91.56 127 CYS A C 1
ATOM 978 O O . CYS A 1 127 ? 8.406 -0.902 7.087 1.00 91.56 127 CYS A O 1
ATOM 980 N N . GLN A 1 128 ? 7.712 -0.031 9.031 1.00 89.38 128 GLN A N 1
ATOM 981 C CA . GLN A 1 128 ? 8.698 1.058 9.038 1.00 89.38 128 GLN A CA 1
ATOM 982 C C . GLN A 1 128 ? 10.151 0.558 9.029 1.00 89.38 128 GLN A C 1
ATOM 984 O O . GLN A 1 128 ? 11.001 1.151 8.370 1.00 89.38 128 GLN A O 1
ATOM 989 N N . SER A 1 129 ? 10.449 -0.519 9.763 1.00 88.94 129 SER A N 1
ATOM 990 C CA . SER A 1 129 ? 11.796 -1.100 9.808 1.00 88.94 129 SER A CA 1
ATOM 991 C C . SER A 1 129 ? 12.180 -1.674 8.448 1.00 88.94 129 SER A C 1
ATOM 993 O O . SER A 1 129 ? 13.228 -1.336 7.912 1.00 88.94 129 SER A O 1
ATOM 995 N N . PHE A 1 130 ? 11.284 -2.450 7.836 1.00 90.62 130 PHE A N 1
ATOM 996 C CA . PHE A 1 130 ? 11.524 -3.023 6.516 1.00 90.62 130 PHE A CA 1
ATOM 997 C C . PHE A 1 130 ? 11.620 -1.945 5.429 1.00 90.62 130 PHE A C 1
ATOM 999 O O . PHE A 1 130 ? 12.525 -1.982 4.608 1.00 90.62 130 PHE A O 1
ATOM 1006 N N . ALA A 1 131 ? 10.763 -0.923 5.465 1.00 89.12 131 ALA A N 1
ATOM 1007 C CA . ALA A 1 131 ? 10.813 0.178 4.507 1.00 89.12 131 ALA A CA 1
ATOM 1008 C C . ALA A 1 131 ? 12.120 0.995 4.583 1.00 89.12 131 ALA A C 1
ATOM 1010 O O . ALA A 1 131 ? 12.539 1.559 3.575 1.00 89.12 131 ALA A O 1
ATOM 1011 N N . ARG A 1 132 ? 12.766 1.067 5.760 1.00 85.75 132 ARG A N 1
ATOM 1012 C CA . ARG A 1 132 ? 14.029 1.802 5.964 1.00 85.75 132 ARG A CA 1
ATOM 1013 C C . ARG A 1 132 ? 15.274 0.959 5.695 1.00 85.75 132 ARG A C 1
ATOM 1015 O O . ARG A 1 132 ? 16.167 1.421 4.998 1.00 85.75 132 ARG A O 1
ATOM 1022 N N . SER A 1 133 ? 15.360 -0.237 6.276 1.00 84.50 133 SER A N 1
ATOM 1023 C CA . SER A 1 133 ? 16.569 -1.076 6.246 1.00 84.50 133 SER A CA 1
ATOM 1024 C C . SER A 1 133 ? 16.442 -2.323 5.373 1.00 84.50 133 SER A C 1
ATOM 1026 O O . SER A 1 133 ? 17.362 -3.132 5.356 1.00 84.50 133 SER A O 1
ATOM 1028 N N . ASN A 1 134 ? 15.309 -2.517 4.683 1.00 86.25 134 ASN A N 1
ATOM 1029 C CA . ASN A 1 134 ? 14.977 -3.737 3.927 1.00 86.25 134 ASN A CA 1
ATOM 1030 C C . ASN A 1 134 ? 15.119 -5.027 4.763 1.00 86.25 134 ASN A C 1
ATOM 1032 O O . ASN A 1 134 ? 15.311 -6.122 4.247 1.00 86.25 134 ASN A O 1
ATOM 1036 N N . TYR A 1 135 ? 15.046 -4.868 6.086 1.00 89.25 135 TYR A N 1
ATOM 1037 C CA . TYR A 1 135 ? 15.239 -5.906 7.084 1.00 89.25 135 TYR A CA 1
ATOM 1038 C C . TYR A 1 135 ? 14.333 -5.612 8.276 1.00 89.25 135 TYR A C 1
ATOM 1040 O O . TYR A 1 135 ? 14.283 -4.480 8.768 1.00 89.25 135 TYR A O 1
ATOM 1048 N N . CYS A 1 136 ? 13.614 -6.631 8.739 1.00 91.38 136 CYS A N 1
ATOM 1049 C CA . CYS A 1 136 ? 12.776 -6.568 9.926 1.00 91.38 136 CYS A CA 1
ATOM 1050 C C . CYS A 1 136 ? 13.218 -7.653 10.907 1.00 91.38 136 CYS A C 1
ATOM 1052 O O . CYS A 1 136 ? 13.327 -8.813 10.524 1.00 91.38 136 CYS A O 1
ATOM 1054 N N . ALA A 1 137 ? 13.408 -7.295 12.179 1.00 90.31 137 ALA A N 1
ATOM 1055 C CA . ALA A 1 137 ? 13.774 -8.252 13.226 1.00 90.31 137 ALA A CA 1
ATOM 1056 C C . ALA A 1 137 ? 12.692 -9.319 13.477 1.00 90.31 137 ALA A C 1
ATOM 1058 O O . ALA A 1 137 ? 13.011 -10.412 13.925 1.00 90.31 137 ALA A O 1
ATOM 1059 N N . ASN A 1 138 ? 11.431 -9.010 13.158 1.00 88.25 138 ASN A N 1
ATOM 1060 C CA . ASN A 1 138 ? 10.318 -9.957 13.260 1.00 88.25 138 ASN A CA 1
ATOM 1061 C C . ASN A 1 138 ? 10.232 -10.905 12.046 1.00 88.25 138 ASN A C 1
ATOM 1063 O O . ASN A 1 138 ? 9.353 -11.759 12.017 1.00 88.25 138 ASN A O 1
ATOM 1067 N N . GLY A 1 139 ? 11.100 -10.738 11.037 1.00 87.31 139 GLY A N 1
ATOM 1068 C CA . GLY A 1 139 ? 11.125 -11.580 9.840 1.00 87.31 139 GLY A CA 1
ATOM 1069 C C . GLY A 1 139 ? 9.770 -11.651 9.132 1.00 87.31 139 GLY A C 1
ATOM 1070 O O . GLY A 1 139 ? 9.073 -10.644 9.008 1.00 87.31 139 GLY A O 1
ATOM 1071 N N . ASP A 1 140 ? 9.385 -12.848 8.699 1.00 84.12 140 ASP A N 1
ATOM 1072 C CA . ASP A 1 140 ? 8.146 -13.091 7.9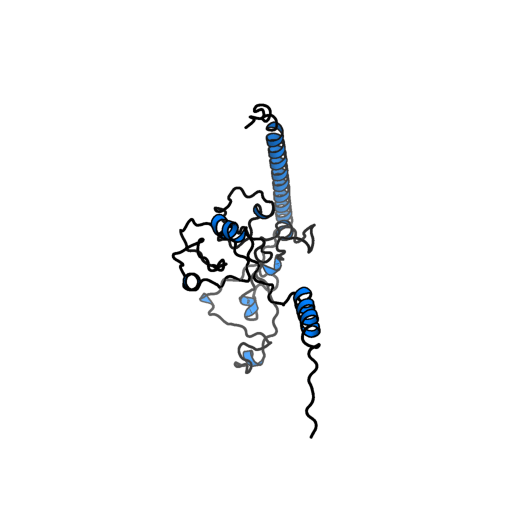46 1.00 84.12 140 ASP A CA 1
ATOM 1073 C C . ASP A 1 140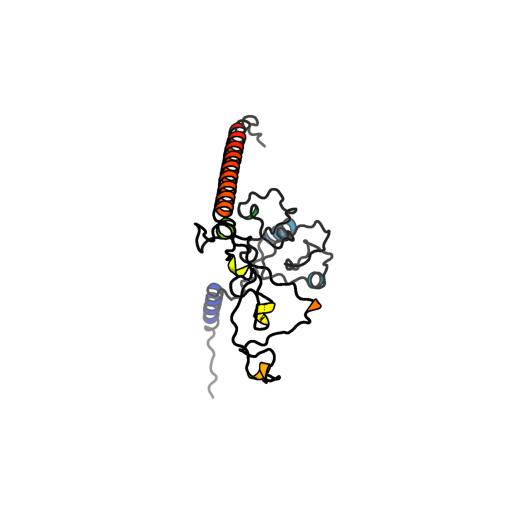 ? 6.880 -13.107 8.821 1.00 84.12 140 ASP A C 1
ATOM 1075 O O . ASP A 1 140 ? 5.767 -13.025 8.306 1.00 84.12 140 ASP A O 1
ATOM 1079 N N . GLU A 1 141 ? 7.030 -13.144 10.147 1.00 87.62 141 GLU A N 1
ATOM 1080 C CA . GLU A 1 141 ? 5.917 -13.094 11.109 1.00 87.62 141 GLU A CA 1
ATOM 1081 C C . GLU A 1 141 ? 5.513 -11.656 11.470 1.00 87.62 141 GLU A C 1
ATOM 1083 O O . GLU A 1 141 ? 4.672 -11.411 12.342 1.00 87.62 141 GLU A O 1
ATOM 1088 N N . CYS A 1 142 ? 6.112 -10.663 10.811 1.00 90.75 142 CYS A N 1
ATOM 1089 C CA . CYS A 1 142 ? 5.751 -9.276 11.020 1.00 90.75 142 CYS A CA 1
ATOM 1090 C C . CYS A 1 142 ? 4.298 -9.029 10.595 1.00 90.75 142 CYS A C 1
ATOM 1092 O O . CYS A 1 142 ? 3.918 -9.243 9.448 1.00 90.75 142 CYS A O 1
ATOM 1094 N N . LEU A 1 143 ? 3.492 -8.495 11.518 1.00 89.31 143 LEU A N 1
ATOM 1095 C CA . LEU A 1 143 ? 2.099 -8.149 11.238 1.00 89.31 143 LEU A CA 1
ATOM 1096 C C . LEU A 1 143 ? 1.972 -7.126 10.095 1.00 89.31 143 LEU A C 1
ATOM 1098 O O . LEU A 1 143 ? 0.988 -7.156 9.364 1.00 89.31 143 LEU A O 1
ATOM 1102 N N . TYR A 1 144 ? 2.952 -6.226 9.963 1.00 91.06 144 TYR A N 1
ATOM 1103 C CA . TYR A 1 144 ? 2.985 -5.136 8.985 1.00 91.06 144 TYR A CA 1
ATOM 1104 C C . TYR A 1 144 ? 3.468 -5.586 7.608 1.00 91.06 144 TYR A C 1
ATOM 1106 O O . TYR A 1 144 ? 4.275 -6.501 7.481 1.00 91.06 144 TYR A O 1
ATOM 1114 N N . GLN A 1 145 ? 3.048 -4.871 6.564 1.00 90.62 145 GLN A N 1
ATOM 1115 C CA . GLN A 1 145 ? 3.370 -5.270 5.200 1.00 90.62 145 GLN A CA 1
ATOM 1116 C C . GLN A 1 145 ? 4.841 -4.999 4.845 1.00 90.62 145 GLN A C 1
ATOM 1118 O O . GLN A 1 145 ? 5.336 -3.876 4.978 1.00 90.62 145 GLN A O 1
ATOM 1123 N N . HIS A 1 146 ? 5.533 -6.031 4.362 1.00 91.19 146 HIS A N 1
ATOM 1124 C CA . HIS A 1 146 ? 6.888 -5.950 3.818 1.00 91.19 146 HIS A CA 1
ATOM 1125 C C . HIS A 1 146 ? 6.830 -5.695 2.311 1.00 91.19 146 HIS A C 1
ATOM 1127 O O . HIS A 1 146 ? 6.550 -6.598 1.526 1.00 91.19 146 HIS A O 1
ATOM 1133 N N . ILE A 1 147 ? 7.060 -4.442 1.907 1.00 89.25 147 ILE A N 1
ATOM 1134 C CA . ILE A 1 147 ? 7.147 -4.044 0.497 1.00 89.25 147 ILE A CA 1
ATOM 1135 C C . ILE A 1 147 ? 8.613 -3.740 0.184 1.00 89.25 147 ILE A C 1
ATOM 1137 O O . ILE A 1 147 ? 9.161 -2.791 0.749 1.00 89.25 147 ILE A O 1
ATOM 1141 N N . PRO A 1 148 ? 9.274 -4.525 -0.683 1.00 84.06 148 PRO A N 1
ATOM 1142 C CA . PRO A 1 148 ? 10.659 -4.259 -1.041 1.00 84.06 148 PRO A CA 1
ATOM 1143 C C . PRO A 1 148 ? 10.751 -2.959 -1.842 1.00 84.06 148 PRO A C 1
ATOM 1145 O O . PRO A 1 148 ? 9.892 -2.661 -2.678 1.00 84.06 148 PRO A O 1
ATOM 1148 N N . PHE A 1 149 ? 11.822 -2.197 -1.624 1.00 81.00 149 PHE A N 1
ATOM 1149 C CA . PHE A 1 149 ? 12.026 -0.904 -2.286 1.00 81.00 149 PHE A CA 1
ATOM 1150 C C . PHE A 1 149 ? 11.970 -1.014 -3.822 1.00 81.00 149 PHE A C 1
ATOM 1152 O O . PHE A 1 149 ? 11.336 -0.196 -4.487 1.00 81.00 149 PHE A O 1
ATOM 1159 N N . ASP A 1 150 ? 12.517 -2.094 -4.385 1.00 79.19 150 ASP A N 1
ATOM 1160 C CA . ASP A 1 150 ? 12.524 -2.356 -5.831 1.00 79.19 150 ASP A CA 1
ATOM 1161 C C . ASP A 1 150 ? 11.140 -2.636 -6.436 1.00 79.19 150 ASP A C 1
ATOM 1163 O O . ASP A 1 150 ? 10.986 -2.633 -7.662 1.00 79.19 150 ASP A O 1
ATOM 1167 N N . ALA A 1 151 ? 10.130 -2.928 -5.614 1.00 81.62 151 ALA A N 1
ATOM 1168 C CA . ALA A 1 151 ? 8.745 -3.046 -6.066 1.00 81.62 151 ALA A CA 1
ATOM 1169 C C . ALA A 1 151 ? 8.032 -1.687 -6.110 1.00 81.62 151 ALA A C 1
ATOM 1171 O O . ALA A 1 151 ? 7.064 -1.537 -6.852 1.00 81.62 151 ALA A O 1
ATOM 1172 N N . LYS A 1 152 ? 8.519 -0.690 -5.359 1.00 82.12 152 LYS A N 1
ATOM 1173 C CA . LYS A 1 152 ? 7.957 0.668 -5.327 1.00 82.12 152 LYS A CA 1
ATOM 1174 C C . LYS A 1 152 ? 8.373 1.506 -6.538 1.00 82.12 152 LYS A C 1
ATOM 1176 O O . LYS A 1 152 ? 7.662 2.434 -6.916 1.00 82.12 152 LYS A O 1
ATOM 1181 N N . ILE A 1 153 ? 9.517 1.189 -7.145 1.00 86.12 153 ILE A N 1
ATOM 1182 C CA . ILE A 1 153 ? 10.026 1.899 -8.322 1.00 86.12 153 ILE A CA 1
ATOM 1183 C C . ILE A 1 153 ? 9.161 1.537 -9.543 1.00 86.12 153 ILE A C 1
ATOM 1185 O O . ILE A 1 153 ? 9.106 0.359 -9.914 1.00 86.12 153 ILE A O 1
ATOM 1189 N N . PRO A 1 154 ? 8.517 2.517 -10.207 1.00 86.38 154 PRO A N 1
ATOM 1190 C CA . PRO A 1 154 ? 7.710 2.245 -11.389 1.00 86.38 154 PRO A CA 1
ATOM 1191 C C . PRO A 1 154 ? 8.573 1.727 -12.555 1.00 86.38 154 PRO A C 1
ATOM 1193 O O . PRO A 1 154 ? 9.757 2.083 -12.664 1.00 86.38 154 PRO A O 1
ATOM 1196 N N . PRO A 1 155 ? 8.002 0.898 -13.449 1.00 87.75 155 PRO A N 1
ATOM 1197 C CA . PRO A 1 155 ? 8.700 0.446 -14.646 1.00 87.75 155 PRO A CA 1
ATOM 1198 C C . PRO A 1 155 ? 9.025 1.622 -15.579 1.00 87.75 155 PRO A C 1
ATOM 1200 O O . PRO A 1 155 ? 8.318 2.628 -15.633 1.00 87.75 155 PRO A O 1
ATOM 1203 N N . CYS A 1 156 ? 10.128 1.510 -16.313 1.00 88.06 156 CYS A N 1
ATOM 1204 C CA . CYS A 1 156 ? 10.566 2.530 -17.258 1.00 88.06 156 CYS A CA 1
ATOM 1205 C C . CYS A 1 156 ? 9.804 2.439 -18.581 1.00 88.06 156 CYS A C 1
ATOM 1207 O O . CYS A 1 156 ? 10.023 1.513 -19.357 1.00 88.06 156 CYS A O 1
ATOM 1209 N N . GLU A 1 157 ? 9.004 3.458 -18.884 1.00 86.50 157 GLU A N 1
ATOM 1210 C CA . GLU A 1 157 ? 8.240 3.566 -20.136 1.00 86.50 157 GLU A CA 1
ATOM 1211 C C . GLU A 1 157 ? 9.121 3.484 -21.396 1.00 86.50 157 GLU A C 1
ATOM 1213 O O . GLU A 1 157 ? 8.746 2.846 -22.377 1.00 86.50 157 GLU A O 1
ATOM 1218 N N . HIS A 1 158 ? 10.326 4.068 -21.378 1.00 85.38 158 HIS A N 1
ATOM 1219 C CA . HIS A 1 158 ? 11.254 3.973 -22.512 1.00 85.38 158 HIS A CA 1
ATOM 1220 C C . HIS A 1 158 ? 11.750 2.541 -22.715 1.00 85.38 158 HIS A C 1
ATOM 1222 O O . HIS A 1 158 ? 11.772 2.037 -23.834 1.00 85.38 158 HIS A O 1
ATOM 1228 N N . TYR A 1 159 ? 12.096 1.857 -21.623 1.00 87.12 159 TYR A N 1
ATOM 1229 C CA . TYR A 1 159 ? 12.557 0.476 -21.692 1.00 87.12 159 TYR A CA 1
ATOM 1230 C C . TYR A 1 159 ? 11.451 -0.486 -22.132 1.00 87.12 159 TYR A C 1
ATOM 1232 O O . TYR A 1 159 ? 11.728 -1.443 -22.848 1.00 87.12 159 TYR A O 1
ATOM 1240 N N . GLU A 1 160 ? 10.193 -0.215 -21.773 1.00 84.75 160 GLU A N 1
ATOM 1241 C CA . GLU A 1 160 ? 9.049 -1.004 -22.243 1.00 84.75 160 GLU A CA 1
ATOM 1242 C C . GLU A 1 160 ? 8.839 -0.923 -23.761 1.00 84.75 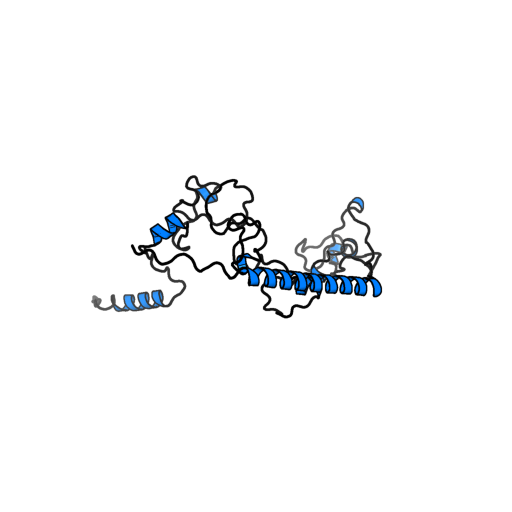160 GLU A C 1
ATOM 1244 O O . GLU A 1 160 ? 8.338 -1.879 -24.347 1.00 84.75 160 GLU A O 1
ATOM 1249 N N . ARG A 1 161 ? 9.286 0.160 -24.414 1.00 79.25 161 ARG A N 1
ATOM 1250 C CA . ARG A 1 161 ? 9.334 0.272 -25.885 1.00 79.25 161 ARG A CA 1
ATOM 1251 C C . ARG A 1 161 ? 10.490 -0.509 -26.519 1.00 79.25 161 ARG A C 1
ATOM 1253 O O . ARG A 1 161 ? 10.553 -0.623 -27.737 1.00 79.25 161 ARG A O 1
ATOM 1260 N N . GLY A 1 162 ? 11.393 -1.045 -25.702 1.00 80.44 162 GLY A N 1
ATOM 1261 C CA . GLY A 1 162 ? 12.545 -1.840 -26.118 1.00 80.44 162 GLY A CA 1
ATOM 1262 C C . GLY A 1 162 ? 13.890 -1.156 -25.880 1.00 80.44 162 GLY A C 1
ATOM 1263 O O . GLY A 1 162 ? 14.900 -1.851 -25.782 1.00 80.44 162 GLY A O 1
ATOM 1264 N N . PHE A 1 163 ? 13.933 0.173 -25.727 1.00 85.12 163 PHE A N 1
ATOM 1265 C CA . PHE A 1 163 ? 15.194 0.894 -25.546 1.00 85.12 163 PHE A CA 1
ATOM 1266 C C . PHE A 1 163 ? 15.072 2.103 -24.614 1.00 85.12 163 PHE A C 1
ATOM 1268 O O . PHE A 1 163 ? 14.282 3.017 -24.836 1.00 85.12 163 PHE A O 1
ATOM 1275 N N . CYS A 1 164 ? 15.928 2.139 -23.590 1.00 88.31 164 CYS A N 1
ATOM 1276 C CA . CYS A 1 164 ? 16.097 3.297 -22.720 1.00 88.31 164 CYS A CA 1
ATOM 1277 C C . CYS A 1 164 ? 17.485 3.914 -22.952 1.00 88.31 164 CYS A C 1
ATOM 1279 O O . CYS A 1 164 ? 18.478 3.210 -22.757 1.00 88.31 164 CYS A O 1
ATOM 1281 N N . PRO A 1 165 ? 17.585 5.218 -23.279 1.00 88.31 165 PRO A N 1
ATOM 1282 C CA . PRO A 1 165 ? 18.865 5.869 -23.577 1.00 88.31 165 PRO A CA 1
ATOM 1283 C C . PRO A 1 165 ? 19.809 5.933 -22.370 1.00 88.31 165 PRO A C 1
ATOM 1285 O O . PRO A 1 165 ? 21.014 6.077 -22.530 1.00 88.31 165 PRO A O 1
ATOM 1288 N N . LEU A 1 166 ? 19.273 5.820 -21.151 1.00 87.25 166 LEU A N 1
ATOM 1289 C CA . LEU A 1 166 ? 20.066 5.814 -19.922 1.00 87.25 166 LEU A CA 1
ATOM 1290 C C . LEU A 1 166 ? 20.579 4.426 -19.529 1.00 87.25 166 LEU A C 1
ATOM 1292 O O . LEU A 1 166 ? 21.391 4.322 -18.610 1.00 87.25 166 LEU A O 1
ATOM 1296 N N . GLY A 1 167 ? 20.096 3.366 -20.187 1.00 86.19 167 GLY A N 1
ATOM 1297 C CA . GLY A 1 167 ? 20.496 1.993 -19.895 1.00 86.19 167 GLY A CA 1
ATOM 1298 C C . GLY A 1 167 ? 20.399 1.652 -18.395 1.00 86.19 167 GLY A C 1
ATOM 1299 O O . GLY A 1 167 ? 19.390 1.972 -17.767 1.00 86.19 167 GLY A O 1
ATOM 1300 N N . PRO A 1 168 ? 21.414 1.013 -17.789 1.00 86.06 168 PRO A N 1
ATOM 1301 C CA . PRO A 1 168 ? 21.372 0.598 -16.381 1.00 86.06 168 PRO A CA 1
ATOM 1302 C C . PRO A 1 168 ? 21.288 1.772 -15.392 1.00 86.06 168 PRO A C 1
ATOM 1304 O O . PRO A 1 168 ? 20.859 1.585 -14.257 1.00 86.06 168 PRO A O 1
ATOM 1307 N N . ASN A 1 169 ? 21.619 2.988 -15.830 1.00 87.69 169 ASN A N 1
ATOM 1308 C CA . ASN A 1 169 ? 21.633 4.180 -14.985 1.00 87.69 169 ASN A CA 1
ATOM 1309 C C . ASN A 1 169 ? 20.269 4.886 -14.947 1.00 87.69 169 ASN A C 1
ATOM 1311 O O . ASN A 1 169 ? 20.178 6.028 -14.499 1.00 87.69 169 ASN A O 1
ATOM 1315 N N . CYS A 1 170 ? 19.200 4.265 -15.450 1.00 87.62 170 CYS A N 1
ATOM 1316 C CA . CYS A 1 170 ? 17.859 4.832 -15.370 1.00 87.62 170 CYS A CA 1
ATOM 1317 C C . CYS A 1 170 ? 17.327 4.799 -13.927 1.00 87.62 170 CYS A C 1
ATOM 1319 O O . CYS A 1 170 ? 17.481 3.808 -13.218 1.00 87.62 170 CYS A O 1
ATOM 1321 N N . ALA A 1 171 ? 16.658 5.871 -13.496 1.00 86.81 171 ALA A N 1
ATOM 1322 C CA . ALA A 1 171 ? 15.994 5.918 -12.192 1.00 86.81 171 ALA A CA 1
ATOM 1323 C C . ALA A 1 171 ? 14.765 4.989 -12.105 1.00 86.81 171 ALA A C 1
ATOM 1325 O O . ALA A 1 171 ? 14.400 4.551 -11.015 1.00 86.81 171 ALA A O 1
ATOM 1326 N N . LYS A 1 172 ? 14.119 4.698 -13.243 1.00 87.88 172 LYS A N 1
ATOM 1327 C CA . LYS A 1 172 ? 12.957 3.800 -13.341 1.00 87.88 172 LYS A CA 1
ATOM 1328 C C . LYS A 1 172 ? 13.414 2.345 -13.527 1.00 87.88 172 LYS A C 1
ATOM 1330 O O . LYS A 1 172 ? 14.483 2.080 -14.071 1.00 87.88 172 LYS A O 1
ATOM 1335 N N . LYS A 1 173 ? 12.583 1.380 -13.122 1.00 88.62 173 LYS A N 1
ATOM 1336 C CA . LYS A 1 173 ? 12.922 -0.052 -13.163 1.00 88.62 173 LYS A CA 1
ATOM 1337 C C . LYS A 1 173 ? 12.907 -0.600 -14.593 1.00 88.62 173 LYS A C 1
ATOM 1339 O O . LYS A 1 173 ? 11.925 -0.441 -15.315 1.00 88.62 173 LYS A O 1
ATOM 1344 N N . HIS A 1 174 ? 13.964 -1.301 -14.996 1.00 88.75 174 HIS A N 1
ATOM 1345 C CA . HIS A 1 174 ? 14.032 -2.001 -16.283 1.00 88.75 174 HIS A CA 1
ATOM 1346 C C . HIS A 1 174 ? 13.628 -3.468 -16.115 1.00 88.75 174 HIS A C 1
ATOM 1348 O O . HIS A 1 174 ? 14.330 -4.241 -15.468 1.00 88.75 174 HIS A O 1
ATOM 1354 N N . VAL A 1 175 ? 12.489 -3.860 -16.693 1.00 87.12 175 VAL A N 1
ATOM 1355 C CA . VAL A 1 175 ? 12.008 -5.250 -16.691 1.00 87.12 175 VAL A CA 1
ATOM 1356 C C . VAL A 1 175 ? 12.216 -5.835 -18.081 1.00 87.12 175 VAL A C 1
ATOM 1358 O O . VAL A 1 175 ? 11.541 -5.430 -19.026 1.00 87.12 175 VAL A O 1
ATOM 1361 N N . ARG A 1 176 ? 13.156 -6.778 -18.223 1.00 86.19 176 ARG A N 1
ATOM 1362 C CA . ARG A 1 176 ? 13.378 -7.491 -19.490 1.00 86.19 176 ARG A CA 1
ATOM 1363 C C . ARG A 1 176 ? 12.177 -8.377 -19.794 1.00 86.19 176 ARG A C 1
ATOM 1365 O O . ARG A 1 176 ? 11.874 -9.288 -19.031 1.00 86.19 176 ARG A O 1
ATOM 1372 N N . LYS A 1 177 ? 11.524 -8.121 -20.925 1.00 85.88 177 LYS A N 1
ATOM 1373 C CA . LYS A 1 177 ? 10.441 -8.950 -21.460 1.00 85.88 177 LYS A CA 1
ATOM 1374 C C . LYS A 1 177 ? 10.842 -9.448 -22.849 1.00 85.88 177 LYS A C 1
ATOM 1376 O O . LYS A 1 177 ? 11.468 -8.712 -23.609 1.00 85.88 177 LYS A O 1
ATOM 1381 N N . THR A 1 178 ? 10.499 -10.688 -23.185 1.00 87.94 178 THR A N 1
ATOM 1382 C CA . THR A 1 178 ? 10.693 -11.232 -24.535 1.00 87.94 178 THR A CA 1
ATOM 1383 C C . THR A 1 178 ? 9.581 -10.721 -25.447 1.00 87.94 178 THR A C 1
ATOM 1385 O O . THR A 1 178 ? 8.398 -10.962 -25.202 1.00 87.94 178 THR A O 1
ATOM 1388 N N . LEU A 1 179 ? 9.955 -9.965 -26.480 1.00 86.25 179 LEU A N 1
ATOM 1389 C CA . LEU A 1 179 ? 9.001 -9.385 -27.425 1.00 86.25 179 LEU A CA 1
ATOM 1390 C C . LEU A 1 179 ? 8.396 -10.474 -28.317 1.00 86.25 179 LEU A C 1
ATOM 1392 O O . LEU A 1 179 ? 9.084 -11.416 -28.716 1.00 86.25 179 LEU A O 1
ATOM 1396 N N . CYS A 1 180 ? 7.108 -10.349 -28.635 1.00 89.62 180 CYS A N 1
ATOM 1397 C CA . CYS A 1 180 ? 6.442 -11.266 -29.555 1.00 89.62 180 CYS A CA 1
ATOM 1398 C C . CYS A 1 180 ? 6.894 -11.004 -31.004 1.00 89.62 180 CYS A C 1
ATOM 1400 O O . CYS A 1 180 ? 6.634 -9.913 -31.514 1.00 89.62 180 CYS A O 1
ATOM 1402 N N . PRO A 1 181 ? 7.502 -11.984 -31.704 1.00 90.12 181 PRO A N 1
ATOM 1403 C CA . PRO A 1 181 ? 7.929 -11.799 -33.093 1.00 90.12 181 PRO A CA 1
ATOM 1404 C C . PRO A 1 181 ? 6.766 -11.467 -34.034 1.00 90.12 181 PRO A C 1
ATOM 1406 O O . PRO A 1 181 ? 6.892 -10.601 -34.889 1.00 90.12 181 PRO A O 1
ATOM 1409 N N . PHE A 1 182 ? 5.609 -12.107 -33.836 1.00 90.31 182 PHE A N 1
ATOM 1410 C CA . PHE A 1 182 ? 4.416 -11.887 -34.660 1.00 90.31 182 PHE A CA 1
ATOM 1411 C C . PHE A 1 182 ? 3.818 -10.492 -34.455 1.00 90.31 182 PHE A C 1
ATOM 1413 O O . PHE A 1 182 ? 3.426 -9.832 -35.409 1.00 90.31 182 PHE A O 1
ATOM 1420 N N . TYR A 1 183 ? 3.816 -9.997 -33.215 1.00 87.69 183 TYR A N 1
ATOM 1421 C CA . TYR A 1 183 ? 3.381 -8.630 -32.932 1.00 87.69 183 TYR A CA 1
ATOM 1422 C C . TYR A 1 183 ? 4.326 -7.588 -33.534 1.00 87.69 183 TYR A C 1
ATOM 1424 O O . TYR A 1 183 ? 3.865 -6.586 -34.069 1.00 87.69 183 TYR A O 1
ATOM 1432 N N . LEU A 1 184 ? 5.639 -7.839 -33.500 1.00 85.44 184 LEU A N 1
ATOM 1433 C CA . LEU A 1 184 ? 6.617 -6.990 -34.187 1.00 85.44 184 LEU A CA 1
ATOM 1434 C C . LEU A 1 184 ? 6.425 -7.009 -35.711 1.00 85.44 184 LEU A C 1
ATOM 1436 O O . LEU A 1 184 ? 6.643 -5.989 -36.354 1.00 85.44 184 LEU A O 1
ATOM 1440 N N . ALA A 1 185 ? 5.964 -8.131 -36.271 1.00 87.62 185 ALA A N 1
ATOM 1441 C CA . ALA A 1 185 ? 5.560 -8.240 -37.673 1.00 87.62 185 ALA A CA 1
ATOM 1442 C C . ALA A 1 185 ? 4.204 -7.564 -37.984 1.00 87.62 185 ALA A C 1
ATOM 1444 O O . ALA A 1 185 ? 3.769 -7.566 -39.131 1.00 87.62 185 ALA A O 1
ATOM 1445 N N . GLY A 1 186 ? 3.539 -6.978 -36.981 1.00 86.88 186 GLY A N 1
ATOM 1446 C CA . GLY A 1 186 ? 2.324 -6.171 -37.120 1.00 86.88 186 GLY A CA 1
ATOM 1447 C C . GLY A 1 186 ? 1.046 -6.835 -36.602 1.00 86.88 186 GLY A C 1
ATOM 1448 O O . GLY A 1 186 ? 0.101 -6.129 -36.254 1.00 86.88 186 GLY A O 1
ATOM 1449 N N . PHE A 1 187 ? 0.999 -8.166 -36.485 1.00 90.44 187 PHE A N 1
ATOM 1450 C CA . PHE A 1 187 ? -0.195 -8.870 -36.011 1.00 90.44 187 PHE A CA 1
ATOM 1451 C C . PHE A 1 187 ? 0.150 -10.151 -35.251 1.00 90.44 187 PHE A C 1
ATOM 1453 O O . PHE A 1 187 ? 0.809 -11.051 -35.769 1.00 90.44 187 PHE A O 1
ATOM 1460 N N . CYS A 1 188 ? -0.359 -10.267 -34.023 1.00 92.75 188 CYS A N 1
ATOM 1461 C CA . CYS A 1 188 ? -0.270 -11.491 -33.236 1.00 92.75 188 CYS A CA 1
ATOM 1462 C C . CYS A 1 188 ? -1.644 -12.183 -33.174 1.00 92.75 188 CYS A C 1
ATOM 1464 O O . CYS A 1 188 ? -2.590 -11.563 -32.682 1.00 92.75 188 CYS A O 1
ATOM 1466 N N . PRO A 1 189 ? -1.761 -13.464 -33.579 1.00 92.62 189 PRO A N 1
ATOM 1467 C CA . PRO A 1 189 ? -3.033 -14.195 -33.555 1.00 92.62 189 PRO A CA 1
ATOM 1468 C C . PRO A 1 189 ? -3.585 -14.410 -32.136 1.00 92.62 189 PRO A C 1
ATOM 1470 O O . PRO A 1 189 ? -4.790 -14.550 -31.957 1.00 92.62 189 PRO A O 1
ATOM 1473 N N . GLU A 1 190 ? -2.725 -14.391 -31.114 1.00 89.81 190 GLU A N 1
ATOM 1474 C CA . GLU A 1 190 ? -3.116 -14.527 -29.701 1.00 89.81 190 GLU A CA 1
ATOM 1475 C C . GLU A 1 190 ? -3.634 -13.207 -29.091 1.00 89.81 190 GLU A C 1
ATOM 1477 O O . GLU A 1 190 ? -4.178 -13.188 -27.980 1.00 89.81 190 GLU A O 1
ATOM 1482 N N . GLY A 1 191 ? -3.477 -12.084 -29.804 1.00 86.19 191 GLY A N 1
ATOM 1483 C CA . GLY A 1 191 ? -3.952 -10.771 -29.375 1.00 86.19 191 GLY A CA 1
ATOM 1484 C C . GLY A 1 191 ? -3.421 -10.356 -27.990 1.00 86.19 191 GLY A C 1
ATOM 1485 O O . GLY A 1 191 ? -2.260 -10.610 -27.668 1.00 86.19 191 GLY A O 1
ATOM 1486 N N . PRO A 1 192 ? -4.230 -9.712 -27.127 1.00 84.88 192 PRO A N 1
ATOM 1487 C CA . PRO A 1 192 ? -3.782 -9.243 -25.810 1.00 84.88 192 PRO A CA 1
ATOM 1488 C C . PRO A 1 192 ? -3.518 -10.374 -24.803 1.00 84.88 192 PRO A C 1
ATOM 1490 O O . PRO A 1 192 ? -3.023 -10.105 -23.713 1.00 84.88 192 PRO A O 1
ATOM 1493 N N . LYS A 1 193 ? -3.860 -11.625 -25.141 1.00 88.00 193 LYS A N 1
ATOM 1494 C CA . LYS A 1 193 ? -3.636 -12.802 -24.290 1.00 88.00 193 LYS A CA 1
ATOM 1495 C C . LYS A 1 193 ? -2.307 -13.506 -24.587 1.00 88.00 193 LYS A C 1
ATOM 1497 O O . LYS A 1 193 ? -2.042 -14.544 -23.987 1.00 88.00 193 LYS A O 1
ATOM 1502 N N . CYS A 1 194 ? -1.490 -12.968 -25.496 1.00 89.19 194 CYS A N 1
ATOM 1503 C CA . CYS A 1 194 ? -0.201 -13.556 -25.838 1.00 89.19 194 CYS A CA 1
ATOM 1504 C C . CYS A 1 194 ? 0.725 -13.639 -24.618 1.00 89.19 194 CYS A C 1
ATOM 1506 O O . CYS A 1 194 ? 0.815 -12.710 -23.816 1.00 89.19 194 CYS A O 1
ATOM 1508 N N . THR A 1 195 ? 1.450 -14.752 -24.502 1.00 89.25 195 THR A N 1
ATOM 1509 C CA . THR A 1 195 ? 2.452 -14.965 -23.441 1.00 89.25 195 THR A CA 1
ATOM 1510 C C . THR A 1 195 ? 3.672 -14.051 -23.585 1.00 89.25 195 THR A C 1
ATOM 1512 O O . THR A 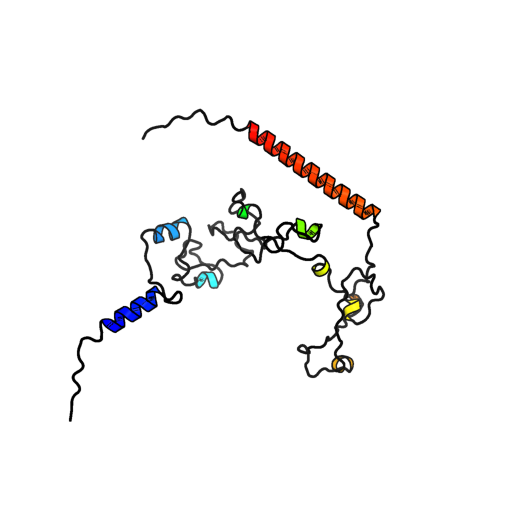1 195 ? 4.352 -13.748 -22.603 1.00 89.25 195 THR A O 1
ATOM 1515 N N . LYS A 1 196 ? 3.959 -13.609 -24.814 1.00 89.12 196 LYS A N 1
ATOM 1516 C CA . LYS A 1 196 ? 5.079 -12.728 -25.152 1.00 89.12 196 LYS A CA 1
ATOM 1517 C C . LYS A 1 196 ? 4.653 -11.264 -25.061 1.00 89.12 196 LYS A C 1
ATOM 1519 O O . LYS A 1 196 ? 3.491 -10.918 -25.251 1.00 89.12 196 LYS A O 1
ATOM 1524 N N . ALA A 1 197 ? 5.604 -10.377 -24.784 1.00 85.56 197 ALA A N 1
ATOM 1525 C CA . ALA A 1 197 ? 5.290 -8.972 -24.564 1.00 85.56 197 ALA A CA 1
ATOM 1526 C C . ALA A 1 197 ? 4.899 -8.247 -25.857 1.00 85.56 197 ALA A C 1
ATOM 1528 O O . ALA A 1 197 ? 5.608 -8.312 -26.866 1.00 85.56 197 ALA A O 1
ATOM 1529 N N . HIS A 1 198 ? 3.790 -7.510 -25.778 1.00 86.75 198 HIS A N 1
ATOM 1530 C CA . HIS A 1 198 ? 3.302 -6.585 -26.797 1.00 86.75 198 HIS A CA 1
ATOM 1531 C C . HIS A 1 198 ? 3.561 -5.143 -26.327 1.00 86.75 198 HIS A C 1
ATOM 1533 O O . HIS A 1 198 ? 2.815 -4.636 -25.485 1.00 86.75 198 HIS A O 1
ATOM 1539 N N . PRO A 1 199 ? 4.645 -4.489 -26.786 1.00 82.31 199 PRO A N 1
ATOM 1540 C CA . PRO A 1 199 ? 4.960 -3.121 -26.395 1.00 82.31 199 PRO A CA 1
ATOM 1541 C C . PRO A 1 199 ? 3.895 -2.148 -26.909 1.00 82.31 199 PRO A C 1
ATOM 1543 O O . PRO A 1 199 ? 3.406 -2.251 -28.038 1.00 82.31 199 PRO A O 1
ATOM 1546 N N . ARG A 1 200 ? 3.541 -1.184 -26.058 1.00 79.31 200 ARG A N 1
ATOM 1547 C CA . ARG A 1 200 ? 2.635 -0.088 -26.398 1.00 79.31 200 ARG A CA 1
ATOM 1548 C C . ARG A 1 200 ? 3.471 1.144 -26.724 1.00 79.31 200 ARG A C 1
ATOM 1550 O O . ARG A 1 200 ? 4.305 1.543 -25.918 1.00 79.31 200 ARG A O 1
ATOM 1557 N N . PHE A 1 201 ? 3.221 1.752 -27.880 1.00 76.19 201 PHE A N 1
ATOM 1558 C CA . PHE A 1 201 ? 3.918 2.954 -28.341 1.00 76.19 201 PHE A CA 1
ATOM 1559 C C . PHE A 1 201 ? 2.990 4.172 -28.218 1.00 76.19 201 PHE A C 1
ATOM 1561 O O . PHE A 1 201 ? 2.289 4.502 -29.173 1.00 76.19 201 PHE A O 1
ATOM 1568 N N . PRO A 1 202 ? 2.888 4.809 -27.034 1.00 73.00 202 PRO A N 1
ATOM 1569 C CA . PRO A 1 202 ? 2.166 6.070 -26.916 1.00 73.00 202 PRO A CA 1
ATOM 1570 C C . PRO A 1 202 ? 2.912 7.193 -27.667 1.00 73.00 202 PRO A C 1
ATOM 1572 O O . PRO A 1 202 ? 4.139 7.119 -27.782 1.00 73.00 202 PRO A O 1
ATOM 1575 N N . PRO A 1 203 ? 2.200 8.236 -28.139 1.00 73.69 203 PRO A N 1
ATOM 1576 C CA . PRO A 1 203 ? 2.816 9.417 -28.744 1.00 73.69 203 PRO A CA 1
ATOM 1577 C C . PRO A 1 203 ? 3.819 10.082 -27.794 1.00 73.69 203 PRO A C 1
ATOM 1579 O O . PRO A 1 203 ? 3.560 10.179 -26.590 1.00 73.69 203 PRO A O 1
ATOM 1582 N N . ASP A 1 204 ? 4.936 10.570 -28.338 1.00 68.06 204 ASP A N 1
ATOM 1583 C CA . ASP A 1 204 ? 6.068 11.085 -27.553 1.00 68.06 204 ASP A CA 1
ATOM 1584 C C . ASP A 1 204 ? 5.727 12.314 -26.690 1.00 68.06 204 ASP A C 1
ATOM 1586 O O . ASP A 1 204 ? 6.337 12.502 -25.640 1.00 68.06 204 ASP A O 1
ATOM 1590 N N . GLU A 1 205 ? 4.705 13.098 -27.052 1.00 70.50 205 GLU A N 1
ATOM 1591 C CA . GLU A 1 205 ? 4.251 14.275 -26.287 1.00 70.50 205 GLU A CA 1
ATOM 1592 C C . GLU A 1 205 ? 3.809 13.955 -24.851 1.00 70.50 205 GLU A C 1
ATOM 1594 O O . GLU A 1 205 ? 3.827 14.829 -23.986 1.00 70.50 205 GLU A O 1
ATOM 1599 N N . LYS A 1 206 ? 3.420 12.705 -24.571 1.00 67.12 206 LYS A N 1
ATOM 1600 C CA . LYS A 1 206 ? 2.969 12.278 -23.236 1.00 67.12 206 LYS A CA 1
ATOM 1601 C C . LYS A 1 206 ? 4.081 11.675 -22.378 1.00 67.12 206 LYS A C 1
ATOM 1603 O O . LYS A 1 206 ? 3.792 11.257 -21.259 1.00 67.12 206 LYS A O 1
ATOM 1608 N N . MET A 1 207 ? 5.316 11.589 -22.880 1.00 67.69 207 MET A N 1
ATOM 1609 C CA . MET A 1 207 ? 6.381 10.860 -22.196 1.00 67.69 207 MET A CA 1
ATOM 1610 C C . MET A 1 207 ? 7.380 11.793 -21.507 1.00 67.69 207 MET A C 1
ATOM 1612 O O . MET A 1 207 ? 8.001 12.656 -22.127 1.00 67.69 207 MET A O 1
ATOM 1616 N N . GLU A 1 208 ? 7.572 11.589 -20.203 1.00 74.81 208 GLU A N 1
ATOM 1617 C CA . GLU A 1 208 ? 8.591 12.311 -19.444 1.00 74.81 208 GLU A CA 1
ATOM 1618 C C . GLU A 1 208 ? 9.988 11.807 -19.821 1.00 74.81 208 GLU A C 1
ATOM 1620 O O . GLU A 1 208 ? 10.233 10.600 -19.874 1.00 74.81 208 GLU A O 1
ATOM 1625 N N . ARG A 1 209 ? 10.931 12.733 -20.027 1.00 77.81 209 ARG A N 1
ATOM 1626 C CA . ARG A 1 209 ? 12.328 12.388 -20.310 1.00 77.81 209 ARG A CA 1
ATOM 1627 C C . ARG A 1 209 ? 12.903 11.526 -19.176 1.00 77.81 209 ARG A C 1
ATOM 1629 O O . ARG A 1 209 ? 12.733 11.867 -18.002 1.00 77.81 209 ARG A O 1
ATOM 1636 N N . PRO A 1 210 ? 13.621 10.435 -19.493 1.00 78.12 210 PRO A N 1
ATOM 1637 C CA . PRO A 1 210 ? 14.121 9.537 -18.470 1.00 78.12 210 PRO A CA 1
ATOM 1638 C C . PRO A 1 210 ? 15.207 10.251 -17.660 1.00 78.12 210 PRO A C 1
ATOM 1640 O O . PRO A 1 210 ? 16.075 10.928 -18.213 1.00 78.12 210 PRO A O 1
ATOM 1643 N N . ARG A 1 211 ? 15.145 10.109 -16.334 1.00 83.06 211 ARG A N 1
ATOM 1644 C CA . ARG A 1 211 ? 16.107 10.694 -15.392 1.00 83.06 211 ARG A CA 1
ATOM 1645 C C . ARG A 1 211 ? 17.151 9.658 -14.998 1.00 83.06 211 ARG A C 1
ATOM 1647 O O . ARG A 1 211 ? 16.834 8.473 -14.849 1.00 83.06 211 ARG A O 1
ATOM 1654 N N . LYS A 1 212 ? 18.396 10.107 -14.834 1.00 82.25 212 LYS A N 1
ATOM 1655 C CA . LYS A 1 212 ? 19.472 9.263 -14.307 1.00 82.25 212 LYS A CA 1
ATOM 1656 C C . LYS A 1 212 ? 19.203 8.969 -12.834 1.00 82.25 212 LYS A C 1
ATOM 1658 O O . LYS A 1 212 ? 18.732 9.842 -12.107 1.00 82.25 212 LYS A O 1
ATOM 1663 N N . LYS A 1 213 ? 19.479 7.738 -12.413 1.00 76.56 213 LYS A N 1
ATOM 1664 C CA . LYS A 1 213 ? 19.475 7.337 -11.010 1.00 76.56 213 LYS A CA 1
ATOM 1665 C C . LYS A 1 213 ? 20.563 8.154 -10.318 1.00 76.56 213 LYS A C 1
ATOM 1667 O O . LYS A 1 213 ? 21.734 8.012 -10.649 1.00 76.56 213 LYS A O 1
ATOM 1672 N N . SER A 1 214 ? 20.173 9.054 -9.425 1.00 68.50 214 SER A N 1
ATOM 1673 C CA . SER A 1 214 ? 21.125 9.759 -8.574 1.00 68.50 214 SER A CA 1
ATOM 1674 C C . SER A 1 214 ? 21.665 8.756 -7.559 1.00 68.50 214 SER A C 1
ATOM 1676 O O . SER A 1 214 ? 20.945 8.335 -6.649 1.00 68.50 214 SER A O 1
ATOM 1678 N N . GLU A 1 215 ? 22.906 8.325 -7.736 1.00 66.06 215 GLU A N 1
ATOM 1679 C CA . GLU A 1 215 ? 23.639 7.651 -6.674 1.00 66.06 215 GLU A CA 1
ATOM 1680 C C . GLU A 1 215 ? 23.963 8.718 -5.630 1.00 66.06 215 GLU A C 1
ATOM 1682 O O . GLU A 1 215 ? 24.793 9.587 -5.875 1.00 66.06 215 GLU A O 1
ATOM 1687 N N . LYS A 1 216 ? 23.240 8.713 -4.500 1.00 67.75 216 LYS A N 1
ATOM 1688 C CA . LYS A 1 216 ? 23.649 9.500 -3.329 1.00 67.75 216 LYS A CA 1
ATOM 1689 C C . LYS A 1 216 ? 25.087 9.115 -3.008 1.00 67.75 216 LYS A C 1
ATOM 1691 O O . LYS A 1 216 ? 25.364 7.912 -2.911 1.00 67.75 216 LYS A O 1
ATOM 1696 N N . THR A 1 217 ? 25.962 10.105 -2.874 1.00 74.81 217 THR A N 1
ATOM 1697 C CA . THR A 1 217 ? 27.360 9.878 -2.494 1.00 74.81 217 THR A CA 1
ATOM 1698 C C . THR A 1 217 ? 27.416 9.155 -1.147 1.00 74.81 217 THR A C 1
ATOM 1700 O O . THR A 1 217 ? 26.466 9.209 -0.360 1.00 74.81 217 THR A O 1
ATOM 1703 N N . GLU A 1 218 ? 28.504 8.430 -0.875 1.00 73.38 218 GLU A N 1
ATOM 1704 C CA . GLU A 1 218 ? 28.672 7.746 0.417 1.00 73.38 218 GLU A CA 1
ATOM 1705 C C . GLU A 1 218 ? 28.535 8.729 1.586 1.00 73.38 218 GLU A C 1
ATOM 1707 O O . GLU A 1 218 ? 27.817 8.445 2.539 1.00 73.38 218 GLU A O 1
ATOM 1712 N N . GLU A 1 219 ? 29.077 9.937 1.431 1.00 78.62 219 GLU A N 1
ATOM 1713 C CA . GLU A 1 219 ? 28.960 11.035 2.392 1.00 78.62 219 GLU A CA 1
ATOM 1714 C C . GLU A 1 219 ? 27.501 11.469 2.642 1.00 78.62 219 GLU A C 1
ATOM 1716 O O . GLU A 1 219 ? 27.081 11.637 3.787 1.00 78.62 219 GLU A O 1
ATOM 1721 N N . GLU A 1 220 ? 26.669 11.572 1.598 1.00 81.06 220 GLU A N 1
ATOM 1722 C CA . GLU A 1 220 ? 25.239 11.876 1.752 1.00 81.06 220 GLU A CA 1
ATOM 1723 C C . GLU A 1 220 ? 24.471 10.738 2.434 1.00 81.06 220 GLU A C 1
ATOM 1725 O O . GLU A 1 220 ? 23.564 10.987 3.234 1.00 81.06 220 GLU A O 1
ATOM 1730 N N . ARG A 1 221 ? 24.819 9.481 2.131 1.00 76.06 221 ARG A N 1
ATOM 1731 C CA . ARG A 1 221 ? 24.214 8.304 2.772 1.00 76.06 221 ARG A CA 1
ATOM 1732 C C . ARG A 1 221 ? 24.577 8.235 4.248 1.00 76.06 221 ARG A C 1
ATOM 1734 O O . ARG A 1 221 ? 23.705 7.966 5.071 1.00 76.06 221 ARG A O 1
ATOM 1741 N N . GLU A 1 222 ? 25.834 8.492 4.590 1.00 84.31 222 GLU A N 1
ATOM 1742 C CA . GLU A 1 222 ? 26.304 8.540 5.972 1.00 84.31 222 GLU A CA 1
ATOM 1743 C C . GLU A 1 222 ? 25.655 9.687 6.745 1.00 84.31 222 GLU A C 1
ATOM 1745 O O . GLU A 1 222 ? 25.173 9.471 7.858 1.00 84.31 222 GLU A O 1
ATOM 1750 N N . ALA A 1 223 ? 25.531 10.870 6.139 1.00 87.19 223 ALA A N 1
ATOM 1751 C CA . ALA A 1 223 ? 24.814 11.996 6.730 1.00 87.19 223 ALA A CA 1
ATOM 1752 C C . ALA A 1 223 ? 23.322 11.684 6.955 1.00 87.19 223 ALA A C 1
ATOM 1754 O O . ALA A 1 223 ? 22.753 12.034 7.992 1.00 87.19 223 ALA A O 1
ATOM 1755 N N . GLU A 1 224 ? 22.670 10.988 6.019 1.00 83.00 224 GLU A N 1
ATOM 1756 C CA . GLU A 1 224 ? 21.281 10.545 6.167 1.00 83.00 224 GLU A CA 1
ATOM 1757 C C . GLU A 1 224 ? 21.132 9.497 7.280 1.00 83.00 224 GLU A C 1
ATOM 1759 O O . GLU A 1 224 ? 20.242 9.616 8.125 1.00 83.00 224 GLU A O 1
ATOM 1764 N N . LEU A 1 225 ? 22.031 8.512 7.345 1.00 85.12 225 LEU A N 1
ATOM 1765 C CA . LEU A 1 225 ? 22.072 7.518 8.420 1.00 85.12 225 LEU A CA 1
ATOM 1766 C C . LEU A 1 225 ? 22.337 8.166 9.786 1.00 85.12 225 LEU A C 1
ATOM 1768 O O . LEU A 1 225 ? 21.709 7.776 10.775 1.00 85.12 225 LEU A O 1
ATOM 1772 N N . ALA A 1 226 ? 23.212 9.172 9.847 1.00 89.12 226 ALA A N 1
ATOM 1773 C CA . ALA A 1 226 ? 23.484 9.952 11.049 1.00 89.12 226 ALA A CA 1
ATOM 1774 C C . ALA A 1 226 ? 22.241 10.730 11.500 1.00 89.12 226 ALA A C 1
ATOM 1776 O O . ALA A 1 226 ? 21.856 10.633 12.666 1.00 89.12 226 ALA A O 1
ATOM 1777 N N . ARG A 1 227 ? 21.536 11.395 10.573 1.00 89.31 227 ARG A N 1
ATOM 1778 C CA . ARG A 1 227 ? 20.255 12.061 10.861 1.00 89.31 227 ARG A CA 1
ATOM 1779 C C . ARG A 1 227 ? 19.194 11.091 11.374 1.00 89.31 227 ARG A C 1
ATOM 1781 O O . ARG A 1 227 ? 18.503 11.403 12.339 1.00 89.31 227 ARG A O 1
ATOM 1788 N N . ILE A 1 228 ? 19.065 9.914 10.759 1.00 82.56 228 ILE A N 1
ATOM 1789 C CA . ILE A 1 228 ? 18.112 8.885 11.202 1.00 82.56 228 ILE A CA 1
ATOM 1790 C C . ILE A 1 228 ? 18.471 8.394 12.611 1.00 82.56 228 ILE A C 1
ATOM 1792 O O . ILE A 1 228 ? 17.579 8.194 13.436 1.00 82.56 228 ILE A O 1
ATOM 1796 N N . ARG A 1 229 ? 19.762 8.194 12.903 1.00 87.19 229 ARG A N 1
ATOM 1797 C CA . ARG A 1 229 ? 20.242 7.774 14.227 1.00 87.19 229 ARG A CA 1
ATOM 1798 C C . ARG A 1 229 ? 19.938 8.832 15.289 1.00 87.19 229 ARG A C 1
ATOM 1800 O O . ARG A 1 229 ? 19.390 8.488 16.334 1.00 87.19 229 ARG A O 1
ATOM 1807 N N . GLU A 1 230 ? 20.230 10.094 14.997 1.00 92.94 230 GLU A N 1
ATOM 1808 C CA . GLU A 1 230 ? 19.942 11.229 15.876 1.00 92.94 230 GLU A CA 1
ATOM 1809 C C . GLU A 1 230 ? 18.431 11.372 16.136 1.00 92.94 230 GLU A C 1
ATOM 1811 O O . GLU A 1 230 ? 17.998 11.570 17.272 1.00 92.94 230 GLU A O 1
ATOM 1816 N N . GLU A 1 231 ? 17.599 11.207 15.104 1.00 88.81 231 GLU A N 1
ATOM 1817 C CA . GLU A 1 231 ? 16.141 11.242 15.241 1.00 88.81 231 GLU A CA 1
ATOM 1818 C C . GLU A 1 231 ? 15.618 10.098 16.123 1.00 88.81 231 GLU A C 1
ATOM 1820 O O . GLU A 1 231 ? 14.770 10.332 16.987 1.00 88.81 231 GLU A O 1
ATOM 1825 N N . GLN A 1 232 ? 16.149 8.880 15.960 1.00 85.19 232 GLN A N 1
ATOM 1826 C CA . GLN A 1 232 ? 15.804 7.743 16.820 1.00 85.19 232 GLN A CA 1
ATOM 1827 C C . GLN A 1 232 ? 16.221 7.969 18.274 1.00 85.19 232 GLN A C 1
ATOM 1829 O O . GLN A 1 232 ? 15.509 7.558 19.190 1.00 85.19 232 GLN A O 1
ATOM 1834 N N . GLU A 1 233 ? 17.367 8.606 18.510 1.00 90.94 233 GLU A N 1
ATOM 1835 C CA . GLU A 1 233 ? 17.820 8.930 19.861 1.00 90.94 233 GLU A CA 1
ATOM 1836 C C . GLU A 1 233 ? 16.922 9.984 20.516 1.00 90.94 233 GLU A C 1
ATOM 1838 O O . GLU A 1 233 ? 16.452 9.772 21.637 1.00 90.94 233 GLU A O 1
ATOM 1843 N N . LYS A 1 234 ? 16.574 11.045 19.778 1.00 91.62 234 LYS A N 1
ATOM 1844 C CA . LYS A 1 234 ? 15.588 12.052 20.197 1.00 91.62 234 LYS A CA 1
ATOM 1845 C C . LYS A 1 234 ? 14.221 11.430 20.477 1.00 91.62 234 LYS A C 1
ATOM 1847 O O . LYS A 1 234 ? 13.558 11.804 21.441 1.00 91.62 234 LYS A O 1
ATOM 1852 N N . GLU A 1 235 ? 13.777 10.473 19.665 1.00 82.81 235 GLU A N 1
ATOM 1853 C CA . GLU A 1 235 ? 12.520 9.754 19.893 1.00 82.81 235 GLU A CA 1
ATOM 1854 C C . GLU A 1 235 ? 12.567 8.917 21.179 1.00 82.81 235 GLU A C 1
ATOM 1856 O O . GLU A 1 235 ? 11.663 9.028 22.009 1.00 82.81 235 GLU A O 1
ATOM 1861 N N . LYS A 1 236 ? 13.651 8.161 21.401 1.00 85.88 236 LYS A N 1
ATOM 1862 C CA . LYS A 1 236 ? 13.877 7.407 22.648 1.00 85.88 236 LYS A CA 1
ATOM 1863 C C . LYS A 1 236 ? 13.963 8.325 23.863 1.00 85.88 236 LYS A C 1
ATOM 1865 O O . LYS A 1 236 ? 13.522 7.959 24.950 1.00 85.88 236 LYS A O 1
ATOM 1870 N N . GLU A 1 237 ? 14.551 9.508 23.721 1.00 89.38 237 GLU A N 1
ATOM 1871 C CA . GLU A 1 237 ? 14.593 10.502 24.790 1.00 89.38 237 GLU A CA 1
ATOM 1872 C C . GLU A 1 237 ? 13.201 11.059 25.102 1.00 89.38 237 GLU A C 1
ATOM 1874 O O . GLU A 1 237 ? 12.804 11.047 26.265 1.00 89.38 237 GLU A O 1
ATOM 1879 N N . ARG A 1 238 ? 12.412 11.441 24.087 1.00 84.12 238 ARG A N 1
ATOM 1880 C CA . ARG A 1 238 ? 11.004 11.836 24.271 1.00 84.12 238 ARG A CA 1
ATOM 1881 C C . ARG A 1 238 ? 10.195 10.736 24.955 1.00 84.12 238 ARG A C 1
ATOM 1883 O O . ARG A 1 238 ? 9.400 11.031 25.843 1.00 84.12 238 ARG A O 1
ATOM 1890 N N . GLU A 1 239 ? 10.414 9.472 24.594 1.00 79.50 239 GLU A N 1
ATOM 1891 C CA . GLU A 1 239 ? 9.766 8.334 25.251 1.00 79.50 239 GLU A CA 1
ATOM 1892 C C . GLU A 1 239 ? 10.203 8.195 26.719 1.00 79.50 239 GLU A C 1
ATOM 1894 O O . GLU A 1 239 ? 9.360 8.003 27.599 1.00 79.50 239 GLU A O 1
ATOM 1899 N N . ARG A 1 240 ? 11.502 8.350 27.017 1.00 85.75 240 ARG A N 1
ATOM 1900 C CA . ARG A 1 240 ? 12.028 8.375 28.396 1.00 85.75 240 ARG A CA 1
ATOM 1901 C C . ARG A 1 240 ? 11.421 9.519 29.211 1.00 85.75 240 ARG A C 1
ATOM 1903 O O . ARG A 1 240 ? 10.990 9.290 30.342 1.00 85.75 240 ARG A O 1
ATOM 1910 N N . GLN A 1 241 ? 11.340 10.721 28.642 1.00 85.88 241 GLN A N 1
ATOM 1911 C CA . GLN A 1 241 ? 10.737 11.891 29.283 1.00 85.88 241 GLN A CA 1
ATOM 1912 C C . GLN A 1 241 ? 9.235 11.690 29.525 1.00 85.88 241 GLN A C 1
ATOM 1914 O O . GLN A 1 241 ? 8.768 11.917 30.640 1.00 85.88 241 GLN A O 1
ATOM 1919 N N . TRP A 1 242 ? 8.493 11.174 28.539 1.00 78.31 242 TRP A N 1
ATOM 1920 C CA . TRP A 1 242 ? 7.075 10.835 28.687 1.00 78.31 242 TRP A CA 1
ATOM 1921 C C . TRP A 1 242 ? 6.856 9.790 29.787 1.00 78.31 242 TRP A C 1
ATOM 1923 O O . TRP A 1 242 ? 6.003 9.973 30.653 1.00 78.31 242 TRP A O 1
ATOM 1933 N N . ARG A 1 243 ? 7.674 8.728 29.822 1.00 75.50 243 ARG A N 1
ATOM 1934 C CA . ARG A 1 243 ? 7.642 7.708 30.885 1.00 75.50 243 ARG A CA 1
ATOM 1935 C C . ARG A 1 243 ? 7.947 8.293 32.264 1.00 75.50 243 ARG A C 1
ATOM 1937 O O . ARG A 1 243 ? 7.320 7.881 33.234 1.00 75.50 243 ARG A O 1
ATOM 1944 N N . SER A 1 244 ? 8.886 9.234 32.357 1.00 80.75 244 SER A N 1
ATOM 1945 C CA . SER A 1 244 ? 9.241 9.917 33.608 1.00 80.75 244 SER A CA 1
ATOM 1946 C C . SER A 1 244 ? 8.100 10.807 34.116 1.00 80.75 244 SER A C 1
ATOM 1948 O O . SER A 1 244 ? 7.707 10.704 35.280 1.00 80.75 244 SER A O 1
ATOM 1950 N N . GLN A 1 245 ? 7.498 11.611 33.233 1.00 72.94 245 GLN A N 1
ATOM 1951 C CA . GLN A 1 245 ? 6.352 12.464 33.568 1.00 72.94 245 GLN A CA 1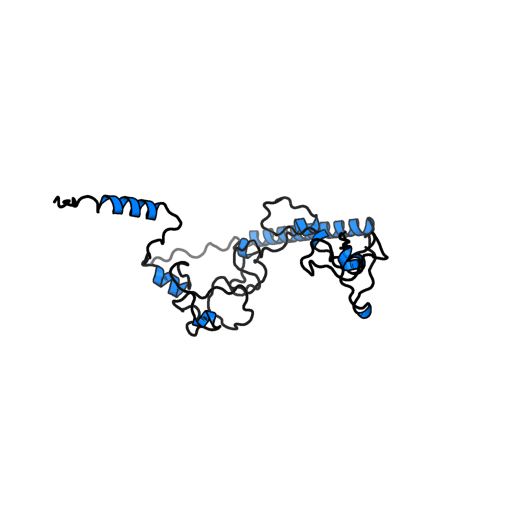
ATOM 1952 C C . GLN A 1 245 ? 5.116 11.638 33.954 1.00 72.94 245 GLN A C 1
ATOM 1954 O O . GLN A 1 245 ? 4.494 11.915 34.976 1.00 72.94 245 GLN A O 1
ATOM 1959 N N . ASN A 1 246 ? 4.814 10.560 33.223 1.00 66.38 246 ASN A N 1
ATOM 1960 C CA . ASN A 1 246 ? 3.697 9.672 33.556 1.00 66.38 246 ASN A CA 1
ATOM 1961 C C . ASN A 1 246 ? 3.953 8.768 34.776 1.00 66.38 246 ASN A C 1
ATOM 1963 O O . ASN A 1 246 ? 2.990 8.262 35.346 1.00 66.38 246 ASN A O 1
ATOM 1967 N N . ARG A 1 247 ? 5.206 8.569 35.220 1.00 57.28 247 ARG A N 1
ATOM 1968 C CA . ARG A 1 247 ? 5.504 7.897 36.503 1.00 57.28 247 ARG A CA 1
ATOM 1969 C C . ARG A 1 247 ? 5.279 8.800 37.715 1.00 57.28 247 ARG A C 1
ATOM 1971 O O . ARG A 1 247 ? 4.913 8.290 38.766 1.00 57.28 247 ARG A O 1
ATOM 1978 N N . ARG A 1 248 ? 5.476 10.117 37.589 1.00 52.19 248 ARG A N 1
ATOM 1979 C CA . ARG A 1 248 ? 5.265 11.079 38.692 1.00 52.19 248 ARG A CA 1
ATOM 1980 C C . ARG A 1 248 ? 3.795 11.456 38.924 1.00 52.19 248 ARG A C 1
ATOM 1982 O O . ARG A 1 248 ? 3.496 12.063 39.941 1.00 52.19 248 ARG A O 1
ATOM 1989 N N . GLY A 1 249 ? 2.879 11.072 38.030 1.00 43.84 249 GLY A N 1
ATOM 1990 C CA . GLY A 1 249 ? 1.429 11.271 38.189 1.00 43.84 249 GLY A CA 1
ATOM 1991 C C . GLY A 1 249 ? 0.685 10.133 38.907 1.00 43.84 249 GLY A C 1
ATOM 1992 O O . GLY A 1 249 ? -0.541 10.141 38.946 1.00 43.84 249 GLY A O 1
ATOM 1993 N N . GLY A 1 250 ? 1.399 9.138 39.443 1.00 43.38 250 GLY A N 1
ATOM 1994 C CA . GLY A 1 250 ? 0.827 7.947 40.081 1.00 43.38 250 GLY A CA 1
ATOM 1995 C C . GLY A 1 250 ? 0.458 8.095 41.561 1.00 43.38 250 GLY A C 1
ATOM 1996 O O . GLY A 1 250 ? 0.495 7.092 42.263 1.00 43.38 250 GLY A O 1
ATOM 1997 N N . ASP A 1 251 ? 0.130 9.301 42.040 1.00 44.94 251 ASP A N 1
ATOM 1998 C CA . ASP A 1 251 ? -0.152 9.562 43.464 1.00 44.94 251 ASP A CA 1
ATOM 1999 C C . ASP A 1 251 ? -1.459 10.357 43.689 1.00 44.94 251 ASP A C 1
ATOM 2001 O O . ASP A 1 251 ? -1.540 11.285 44.490 1.00 44.94 251 ASP A O 1
ATOM 2005 N N . PHE A 1 252 ? -2.522 10.007 42.953 1.00 42.22 252 PHE A N 1
ATOM 2006 C CA . PHE A 1 252 ? -3.873 10.539 43.196 1.00 42.22 252 PHE A CA 1
ATOM 2007 C C . PHE A 1 252 ? -4.958 9.453 43.124 1.00 42.22 252 PHE A C 1
ATOM 2009 O O . PHE A 1 252 ? -5.942 9.575 42.403 1.00 42.22 252 PHE A O 1
ATOM 2016 N N . VAL A 1 253 ? -4.797 8.363 43.881 1.00 43.34 253 VAL A N 1
ATOM 2017 C CA . VAL A 1 253 ? -5.910 7.441 44.195 1.00 43.34 253 VAL A CA 1
ATOM 2018 C C . VAL A 1 253 ? -5.848 7.034 45.670 1.00 43.34 253 VAL A C 1
ATOM 2020 O O . VAL A 1 253 ? -5.598 5.886 46.013 1.00 43.34 253 VAL A O 1
ATOM 2023 N N . LYS A 1 254 ? -6.072 7.994 46.574 1.00 41.44 254 LYS A N 1
ATOM 2024 C CA . LYS A 1 254 ? -6.398 7.732 47.990 1.00 41.44 254 LYS A CA 1
ATOM 2025 C C . LYS A 1 254 ? -7.376 8.777 48.531 1.00 41.44 254 LYS A C 1
ATOM 2027 O O . LYS A 1 254 ? -7.060 9.464 49.495 1.00 41.44 254 LYS A O 1
ATOM 2032 N N . ARG A 1 255 ? -8.566 8.937 47.931 1.00 43.12 255 ARG A N 1
ATOM 2033 C CA . ARG A 1 255 ? -9.647 9.656 48.635 1.00 43.12 255 ARG A CA 1
ATOM 2034 C C . ARG A 1 255 ? -11.076 9.427 48.146 1.00 43.12 255 ARG A C 1
ATOM 2036 O O . ARG A 1 255 ? -11.797 10.398 48.058 1.00 43.12 255 ARG A O 1
ATOM 2043 N N . PHE A 1 256 ? -11.541 8.200 47.922 1.00 37.25 256 PHE A N 1
ATOM 2044 C CA . PHE A 1 256 ? -12.982 7.924 48.068 1.00 37.25 256 PHE A CA 1
ATOM 2045 C C . PHE A 1 256 ? -13.185 6.489 48.559 1.00 37.25 256 PHE A C 1
ATOM 2047 O O . PHE A 1 256 ? -12.901 5.532 47.848 1.00 37.25 256 PHE A O 1
ATOM 2054 N N . GLY A 1 257 ? -13.605 6.365 49.821 1.00 37.19 257 GLY A N 1
ATOM 2055 C CA . GLY A 1 257 ? -13.971 5.096 50.444 1.00 37.19 257 GLY A CA 1
ATOM 2056 C C . GLY A 1 257 ? -15.263 4.508 49.860 1.00 37.19 257 GLY A C 1
ATOM 2057 O O . GLY A 1 257 ? -15.997 5.204 49.152 1.00 37.19 257 GLY A O 1
ATOM 2058 N N . PRO A 1 258 ? -15.561 3.233 50.160 1.00 40.97 258 PRO A N 1
ATOM 2059 C CA . PRO A 1 258 ? -16.736 2.552 49.636 1.00 40.97 258 PRO A CA 1
ATOM 2060 C C . PRO A 1 258 ? -18.009 3.161 50.237 1.00 40.97 258 PRO A C 1
ATOM 2062 O O . PRO A 1 258 ? -18.233 3.087 51.447 1.00 40.97 258 PRO A O 1
ATOM 2065 N N . ARG A 1 259 ? -18.867 3.751 49.396 1.00 39.53 259 ARG A N 1
ATOM 2066 C CA . ARG A 1 259 ? -20.268 3.982 49.765 1.00 39.53 259 ARG A CA 1
ATOM 2067 C C . ARG A 1 259 ? -21.010 2.667 49.575 1.00 39.53 259 ARG A C 1
ATOM 2069 O O . ARG A 1 259 ? -21.134 2.186 48.455 1.00 39.53 259 ARG A O 1
ATOM 2076 N N . LYS A 1 260 ? -21.454 2.097 50.693 1.00 39.38 260 LYS A N 1
ATOM 2077 C CA . LYS A 1 260 ? -22.475 1.052 50.739 1.00 39.38 260 LYS A CA 1
ATOM 2078 C C . LYS A 1 260 ? -23.776 1.621 50.169 1.00 39.38 260 LYS A C 1
ATOM 2080 O O . LYS A 1 260 ? -24.195 2.666 50.659 1.00 39.38 260 LYS A O 1
ATOM 2085 N N . PHE A 1 261 ? -24.371 0.932 49.203 1.00 38.22 261 PHE A N 1
ATOM 2086 C CA . PHE A 1 261 ? -25.811 0.704 49.069 1.00 38.22 261 PHE A CA 1
ATOM 2087 C C . PHE A 1 261 ? -25.992 -0.634 48.358 1.00 38.22 261 PHE A C 1
ATOM 2089 O O . PHE A 1 261 ? -25.259 -0.856 47.368 1.00 38.22 261 PHE A O 1
#

Secondary structure (DSSP, 8-state):
-------GGGHHHHHHHHHHHHHH-TTS-------TTHHHHHHHH----TTTSPBPHHHHTT--TTGGG-SSB----S-----------TT----SSB-TTTTTT--TTGGG-SSB-S--GGGPPBPHHHHHHS--TTGGG-SSB---HHHHSPB-HHHHTT--TTGGGBSSB----PBPHHHHTT--TTGGG-SSB------GGG-PPPPB-----HHHHHHHHHHHHHHHHHHHHHHHHHHHHHHHT------------

Foldseek 3Di:
DDDDDDDPPPPPVVVVVVVVCCVPDPPHPDPPDDDPCQVVCCVPQLDDDPPPAAADPCVVVPDDPCASSDSHDDDLPLDDPDDPDPDHDQWPLNELAADPCLVVVRDPCGSVDNHTNDLDLVRYAADPCCVPPVDDPCPPVDSHDRDHPLNVFAADLQVLQPDDPQPPQFSGDRDDFAADPQVVVPDDPCPPNDPGDNRDDDDPVPDDRTDGNDPQPPVNVVVVVVVVVVVVVVVVVVVVVVVVVVVVPPPPPDDDDDDDD

InterPro domains:
  IPR000571 Zinc finger, CCCH-type [PS50103] (50-77)
  IPR000571 Zinc finger, CCCH-type [PS50103] (98-120)
  IPR000571 Zinc finger, CCCH-type [PS50103] (121-149)
  IPR000571 Zinc finger, CCCH-type [PS50103] (150-174)
  IPR000571 Zinc finger, CCCH-type [PS50103] (175-201)
  IPR000571 Zinc finger, CCCH-type [SM00356] (51-76)
  IPR000571 Zinc finger, CCCH-type [SM00356] (93-119)
  IPR000571 Zinc finger, CCCH-type [SM00356] (121-148)
  IPR000571 Zinc finger, CCCH-type [SM00356] (150-176)
  IPR000571 Zinc finger, CCCH-type [SM00356] (177-200)
  IPR036855 Zinc finger, CCCH-type superfamily [SSF90229] (95-118)
  IPR045348 CPSF complex subunit CPSF4-like [PTHR23102] (33-246)

pLDDT: mean 74.03, std 16.43, range [32.84, 92.94]